Protein AF-A0ABD2UL07-F1 (afdb_monomer)

Mean predicted aligned error: 17.17 Å

InterPro domains:
  IPR011990 Tetratricopeptide-like helic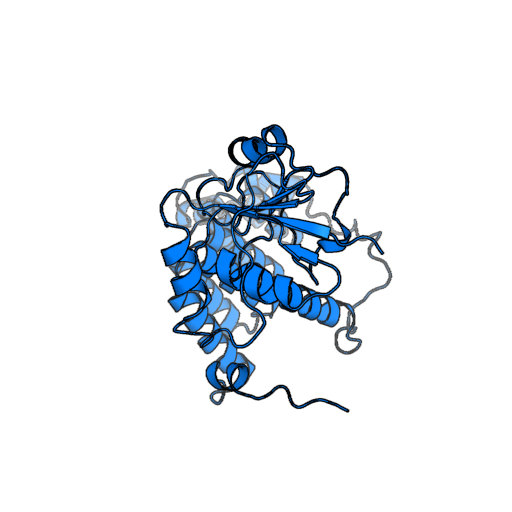al domain superfamily [G3DSA:1.25.40.10] (192-304)
  IPR020828 Glyceraldehyde 3-phosphate dehydrogenase, NAD(P) binding domain [PF00044] (4-59)
  IPR020828 Glyceraldehyde 3-phosphate dehydrogenase, NAD(P) binding domain [SM00846] (4-132)
  IPR020831 Glyceraldehyde/Erythrose phosphate dehydrogenase family [PR00078] (91-104)
  IPR020831 Glyceraldehyde/Erythrose phosphate dehydrogenase family [PR00078] (126-144)
  IPR020831 Glyceraldehyde/Erythrose phosphate dehydrogenase family [PTHR10836] (3-146)
  IPR036291 NAD(P)-binding domain superfamily [SSF51735] (3-144)

Sequence (324 aa):
MAKIKIRINGFGRIGRLVARVALQRDDVELVAVNDPFISTDYMTYMFKYDSVHGQWKHHELKKKIPWAVAGADFVVESTGVFTDKDKAAAHLKGGAKKVVISAPSKDAPMFVVGGNENEYNPELDIVSNASCTINCLAPLANVINDFCCESPQFDGDRIPGEQQKCANLGSDADVNIVLARITPGTSEDEVLQSLSDPACDSTRITDNLVDRVLYRFKNDWKSALGAFRWAQSRPNYKPSPELYDKLVDILGKMKKMERMRSLLDTMHADHLISLNTMTKVMRRFAGAREWKEAVRVFDELGKIWFGEEYRVNEFITRPFVQRK

Structure (mmCIF, N/CA/C/O backbone):
data_AF-A0ABD2UL07-F1
#
_entry.id   AF-A0ABD2UL07-F1
#
loop_
_atom_site.group_PDB
_atom_site.id
_atom_site.type_symbol
_atom_site.label_atom_id
_atom_site.label_alt_id
_atom_site.label_comp_id
_atom_site.label_asym_id
_atom_site.label_entity_id
_atom_site.label_seq_id
_atom_site.pdbx_PDB_ins_code
_atom_site.Cartn_x
_atom_site.Cartn_y
_atom_site.Cartn_z
_atom_site.occupancy
_atom_site.B_iso_or_equiv
_atom_site.auth_seq_id
_atom_site.auth_comp_id
_atom_site.auth_asym_id
_atom_site.auth_atom_id
_atom_site.pdbx_PDB_model_num
ATOM 1 N N . MET A 1 1 ? -12.623 -21.998 22.618 1.00 59.88 1 MET A N 1
ATOM 2 C CA . MET A 1 1 ? -11.387 -21.223 22.881 1.00 59.88 1 MET A CA 1
ATOM 3 C C . MET A 1 1 ? -11.750 -19.950 23.632 1.00 59.88 1 MET A C 1
ATOM 5 O O . MET A 1 1 ? -12.905 -19.544 23.563 1.00 59.88 1 MET A O 1
ATOM 9 N N . ALA A 1 2 ? -10.813 -19.347 24.368 1.00 81.94 2 ALA A N 1
ATOM 10 C CA . ALA A 1 2 ? -11.028 -18.017 24.942 1.00 81.94 2 ALA A CA 1
ATOM 11 C C . ALA A 1 2 ? -11.172 -16.981 23.813 1.00 81.94 2 ALA A C 1
ATOM 13 O O . ALA A 1 2 ? -10.465 -17.081 22.811 1.00 81.94 2 ALA A O 1
ATOM 14 N N . LYS A 1 3 ? -12.094 -16.022 23.958 1.00 88.56 3 LYS A N 1
ATOM 15 C CA . LYS A 1 3 ? -12.315 -14.975 22.952 1.00 88.56 3 LYS A CA 1
ATOM 16 C C . LYS A 1 3 ? -11.153 -13.988 22.930 1.00 88.56 3 LYS A C 1
ATOM 18 O O . LYS A 1 3 ? -10.623 -13.635 23.983 1.00 88.56 3 LYS A O 1
ATOM 23 N N . ILE A 1 4 ? -10.807 -13.504 21.741 1.00 91.75 4 ILE A N 1
ATOM 24 C CA . ILE A 1 4 ? -9.825 -12.436 21.563 1.00 91.75 4 ILE A CA 1
ATOM 25 C C . ILE A 1 4 ? -10.462 -11.119 21.997 1.00 91.75 4 ILE A C 1
ATOM 27 O O . ILE A 1 4 ? -11.411 -10.643 21.373 1.00 91.75 4 ILE A O 1
ATOM 31 N N . LYS A 1 5 ? -9.932 -10.509 23.057 1.00 91.69 5 LYS A N 1
ATOM 32 C CA . LYS A 1 5 ? -10.442 -9.238 23.576 1.00 91.69 5 LYS A CA 1
ATOM 33 C C . LYS A 1 5 ? -9.829 -8.070 22.824 1.00 91.69 5 LYS A C 1
ATOM 35 O O . LYS A 1 5 ? -8.622 -7.835 22.910 1.00 91.69 5 LYS A O 1
ATOM 40 N N . ILE A 1 6 ? -10.667 -7.313 22.124 1.00 93.25 6 ILE A N 1
ATOM 41 C CA . ILE A 1 6 ? -10.246 -6.149 21.347 1.00 93.25 6 ILE A CA 1
ATOM 42 C C . ILE A 1 6 ? -10.786 -4.852 21.946 1.00 93.25 6 ILE A C 1
ATOM 44 O O . ILE A 1 6 ? -11.911 -4.790 22.448 1.00 93.25 6 ILE A O 1
ATOM 48 N N . ARG A 1 7 ? -10.010 -3.778 21.818 1.00 91.94 7 ARG A N 1
ATOM 49 C CA . ARG A 1 7 ? -10.485 -2.402 21.991 1.00 91.94 7 ARG A CA 1
ATOM 50 C C . ARG A 1 7 ? -10.253 -1.587 20.727 1.00 91.94 7 ARG A C 1
ATOM 52 O O . ARG A 1 7 ? -9.322 -1.858 19.976 1.00 91.94 7 ARG A O 1
ATOM 59 N N . ILE A 1 8 ? -11.070 -0.564 20.516 1.00 94.06 8 ILE A N 1
ATOM 60 C CA . ILE A 1 8 ? -10.997 0.314 19.343 1.00 94.06 8 ILE A CA 1
ATOM 61 C C . ILE A 1 8 ? -10.615 1.721 19.795 1.00 94.06 8 ILE A C 1
ATOM 63 O O . ILE A 1 8 ? -11.282 2.289 20.658 1.00 94.06 8 ILE A O 1
ATOM 67 N N . ASN A 1 9 ? -9.564 2.289 19.203 1.00 94.06 9 ASN A N 1
ATOM 68 C CA . ASN A 1 9 ? -9.208 3.698 19.345 1.00 94.06 9 ASN A CA 1
ATOM 69 C C . ASN A 1 9 ? -9.599 4.462 18.071 1.00 94.06 9 ASN A C 1
ATOM 71 O O . ASN A 1 9 ? -9.143 4.127 16.976 1.00 94.06 9 ASN A O 1
ATOM 75 N N . GLY A 1 10 ? -10.451 5.477 18.219 1.00 94.12 10 GLY A N 1
ATOM 76 C CA . GLY A 1 10 ? -11.085 6.213 17.125 1.00 94.12 10 GLY A CA 1
ATOM 77 C C . GLY A 1 10 ? -12.374 5.537 16.656 1.00 94.12 10 GLY A C 1
ATOM 78 O O . GLY A 1 10 ? -12.338 4.509 15.986 1.00 94.12 10 GLY A O 1
ATOM 79 N N . PHE A 1 11 ? -13.533 6.131 16.947 1.00 94.12 11 PHE A N 1
ATOM 80 C CA . PHE A 1 11 ? -14.845 5.570 16.593 1.00 94.12 11 PHE A CA 1
ATOM 81 C C . PHE A 1 11 ? -15.446 6.212 15.332 1.00 94.12 11 PHE A C 1
ATOM 83 O O . PHE A 1 11 ? -16.649 6.464 15.198 1.00 94.12 11 PHE A O 1
ATOM 90 N N . GLY A 1 12 ? -14.564 6.455 14.361 1.00 94.44 12 GLY A N 1
ATOM 91 C CA . GLY A 1 12 ? -14.899 6.932 13.024 1.00 94.44 12 GLY A CA 1
ATOM 92 C C . GLY A 1 12 ? -15.454 5.829 12.116 1.00 94.44 12 GLY A C 1
ATOM 93 O O . GLY A 1 12 ? -16.001 4.827 12.570 1.00 94.44 12 GLY A O 1
ATOM 94 N N . ARG A 1 13 ? -15.308 6.005 10.796 1.00 96.44 13 ARG A N 1
ATOM 95 C CA . ARG A 1 13 ? -15.818 5.048 9.792 1.00 96.44 13 ARG A CA 1
ATOM 96 C C . ARG A 1 13 ? -15.287 3.628 10.017 1.00 96.44 13 ARG A C 1
ATOM 98 O O . ARG A 1 13 ? -16.075 2.698 10.124 1.00 96.44 13 ARG A O 1
ATOM 105 N N . ILE A 1 14 ? -13.966 3.477 10.130 1.00 97.38 14 ILE A N 1
ATOM 106 C CA . ILE A 1 14 ? -13.333 2.164 10.306 1.00 97.38 14 ILE A CA 1
ATOM 107 C C . ILE A 1 14 ? -13.685 1.571 11.671 1.00 97.38 14 ILE A C 1
ATOM 109 O O . ILE A 1 14 ? -14.204 0.461 11.719 1.00 97.38 14 ILE A O 1
ATOM 113 N N . GLY A 1 15 ? -13.502 2.322 12.762 1.00 95.75 15 GLY A N 1
ATOM 114 C CA . GLY A 1 15 ? -13.802 1.841 14.112 1.00 95.75 15 GLY A CA 1
ATOM 115 C C . GLY A 1 15 ? -15.239 1.331 14.281 1.00 95.75 15 GLY A C 1
ATOM 116 O O . GLY A 1 15 ? -15.448 0.258 14.844 1.00 95.75 15 GLY A O 1
ATOM 117 N N . ARG A 1 16 ? -16.246 2.026 13.729 1.00 94.62 16 ARG A N 1
ATOM 118 C CA . ARG A 1 16 ? -17.643 1.553 13.791 1.00 94.62 16 ARG A CA 1
ATOM 119 C C . ARG A 1 16 ? -17.873 0.272 12.997 1.00 94.62 16 ARG A C 1
ATOM 121 O O . ARG A 1 16 ? -18.580 -0.611 13.476 1.00 94.62 16 ARG A O 1
ATOM 128 N N . LEU A 1 17 ? -17.285 0.149 11.809 1.00 96.50 17 LEU A N 1
ATOM 129 C CA . LEU A 1 17 ? -17.426 -1.060 10.993 1.00 96.50 17 LEU A CA 1
ATOM 130 C C . LEU A 1 17 ? -16.700 -2.253 11.613 1.00 96.50 17 LEU A C 1
ATOM 132 O O . LEU A 1 17 ? -17.261 -3.345 11.650 1.00 96.50 17 LEU A O 1
ATOM 136 N N . VAL A 1 18 ? -15.519 -2.034 12.195 1.00 95.88 18 VAL A N 1
ATOM 137 C CA . VAL A 1 18 ? -14.817 -3.053 12.985 1.00 95.88 18 VAL A CA 1
ATOM 138 C C . VAL A 1 18 ? -15.683 -3.508 14.157 1.00 95.88 18 VAL A C 1
ATOM 140 O O . VAL A 1 18 ? -15.841 -4.708 14.354 1.00 95.88 18 VAL A O 1
ATOM 143 N N . ALA A 1 19 ? -16.320 -2.586 14.887 1.00 92.81 19 ALA A N 1
ATOM 144 C CA . ALA A 1 19 ? -17.245 -2.946 15.960 1.00 92.81 19 ALA A CA 1
ATOM 145 C C . ALA A 1 19 ? -18.449 -3.763 15.456 1.00 92.81 19 ALA A C 1
ATOM 147 O O . ALA A 1 19 ? -18.809 -4.761 16.076 1.00 92.81 19 ALA A O 1
ATOM 148 N N . ARG A 1 20 ? -19.048 -3.390 14.315 1.00 92.50 20 ARG A N 1
ATOM 149 C CA . ARG A 1 20 ? -20.157 -4.150 13.706 1.00 92.50 20 ARG A CA 1
ATOM 150 C C . ARG A 1 20 ? -19.748 -5.576 13.347 1.00 92.50 20 ARG A C 1
ATOM 152 O O . ARG A 1 20 ? -20.535 -6.491 13.572 1.00 92.50 20 ARG A O 1
ATOM 159 N N . VAL A 1 21 ? -18.550 -5.763 12.794 1.00 93.81 21 VAL A N 1
ATOM 160 C CA . VAL A 1 21 ? -18.018 -7.092 12.462 1.00 93.81 21 VAL A CA 1
ATOM 161 C C . VAL A 1 21 ? -17.708 -7.875 13.737 1.00 93.81 21 VAL A C 1
ATOM 163 O O . VAL A 1 21 ? -18.139 -9.015 13.864 1.00 93.81 21 VAL A O 1
ATOM 166 N N . ALA A 1 22 ? -17.033 -7.262 14.712 1.00 91.75 22 ALA A N 1
ATOM 167 C CA . ALA A 1 22 ? -16.663 -7.914 15.967 1.00 91.75 22 ALA A CA 1
ATOM 168 C C . ALA A 1 22 ? -17.881 -8.428 16.752 1.00 91.75 22 ALA A C 1
ATOM 170 O O . ALA A 1 22 ? -17.843 -9.534 17.273 1.00 91.75 22 ALA A O 1
ATOM 171 N N . LEU A 1 23 ? -18.987 -7.677 16.789 1.00 89.12 23 LEU A N 1
ATOM 172 C CA . LEU A 1 23 ? -20.220 -8.095 17.476 1.00 89.12 23 LEU A CA 1
ATOM 173 C C . LEU A 1 23 ? -20.969 -9.247 16.790 1.00 89.12 23 LEU A C 1
ATOM 175 O O . LEU A 1 23 ? -21.889 -9.805 17.383 1.00 89.12 23 LEU A O 1
ATOM 179 N N . GLN A 1 24 ? -20.612 -9.579 15.550 1.00 89.62 24 GLN A N 1
ATOM 180 C CA . GLN A 1 24 ? -21.167 -10.720 14.814 1.00 89.62 24 GLN A CA 1
ATOM 181 C C . GLN A 1 24 ? -20.264 -11.954 14.880 1.00 89.62 24 GLN A C 1
ATOM 183 O O . GLN A 1 24 ? -20.638 -13.010 14.376 1.00 89.62 24 GLN A O 1
ATOM 188 N N . ARG A 1 25 ? -19.083 -11.829 15.488 1.00 90.75 25 ARG A N 1
ATOM 189 C CA . ARG A 1 25 ? -18.109 -12.903 15.621 1.00 90.75 25 ARG A CA 1
ATOM 190 C C . ARG A 1 25 ? -18.170 -13.511 17.018 1.00 90.75 25 ARG A C 1
ATOM 192 O O . ARG A 1 25 ? -18.312 -12.810 18.016 1.00 90.75 25 ARG A O 1
ATOM 199 N N . ASP A 1 26 ? -18.067 -14.828 17.097 1.00 91.50 26 ASP A N 1
ATOM 200 C CA . ASP A 1 26 ? -18.060 -15.578 18.351 1.00 91.50 26 ASP A CA 1
ATOM 201 C C . ASP A 1 26 ? -16.658 -15.687 18.969 1.00 91.50 26 ASP A C 1
ATOM 203 O O . ASP A 1 26 ? -16.545 -15.831 20.1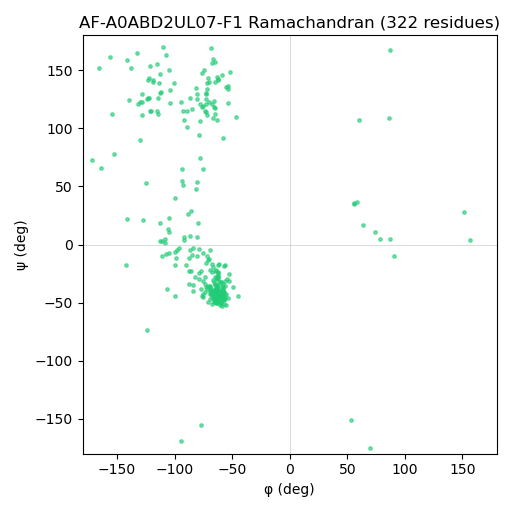89 1.00 91.50 26 ASP A O 1
ATOM 207 N N . ASP A 1 27 ? -15.614 -15.542 18.154 1.00 92.81 27 ASP A N 1
ATOM 208 C CA . ASP A 1 27 ? -14.200 -15.632 18.525 1.00 92.81 27 ASP A CA 1
ATOM 209 C C . ASP A 1 27 ? -13.575 -14.310 19.006 1.00 92.81 27 ASP A C 1
ATOM 211 O O . ASP A 1 27 ? -12.489 -14.318 19.588 1.00 92.81 27 ASP A O 1
ATOM 215 N N . VAL A 1 28 ? -14.266 -13.182 18.823 1.00 91.69 28 VAL A N 1
ATOM 216 C CA . VAL A 1 28 ? -13.815 -11.842 19.225 1.00 91.69 28 VAL A CA 1
ATOM 217 C C . VAL A 1 28 ? -14.774 -11.240 20.251 1.00 91.69 28 VAL A C 1
ATOM 219 O O . VAL A 1 28 ? -15.991 -11.386 20.171 1.00 91.69 28 VAL A O 1
ATOM 222 N N . GLU A 1 29 ? -14.224 -10.531 21.230 1.00 90.62 29 GLU A N 1
ATOM 223 C CA . GLU A 1 29 ? -14.975 -9.774 22.225 1.00 90.62 29 GLU A CA 1
ATOM 224 C C . GLU A 1 29 ? -14.563 -8.299 22.166 1.00 90.62 29 GLU A C 1
ATOM 226 O O . GLU A 1 29 ? -13.421 -7.945 22.465 1.00 90.62 29 GLU A O 1
ATOM 231 N N . LEU A 1 30 ? -15.491 -7.419 21.779 1.00 89.38 30 LEU A N 1
ATOM 232 C CA . LEU A 1 30 ? -15.273 -5.975 21.842 1.00 89.38 30 LEU A CA 1
ATOM 233 C C . LEU A 1 30 ? -15.445 -5.493 23.285 1.00 89.38 30 LEU A C 1
ATOM 235 O O . LEU A 1 30 ? -16.567 -5.380 23.776 1.00 89.38 30 LEU A O 1
ATOM 239 N N . VAL A 1 31 ? -14.330 -5.171 23.937 1.00 89.00 31 VAL A N 1
ATOM 240 C CA . VAL A 1 31 ? -14.299 -4.782 25.353 1.00 89.00 31 VAL A CA 1
ATOM 241 C C . VAL A 1 31 ? -14.088 -3.288 25.577 1.00 89.00 31 VAL A C 1
ATOM 243 O O . VAL A 1 31 ? -14.141 -2.853 26.712 1.00 89.00 31 VAL A O 1
ATOM 246 N N . ALA A 1 32 ? -13.800 -2.461 24.571 1.00 87.25 32 ALA A N 1
ATOM 247 C CA . ALA A 1 32 ? -13.706 -1.008 24.777 1.00 87.25 32 ALA A CA 1
ATOM 248 C C . ALA A 1 32 ? -13.711 -0.218 23.462 1.00 87.25 32 ALA A C 1
ATOM 250 O O . ALA A 1 32 ? -13.235 -0.702 22.435 1.00 87.25 32 ALA A O 1
ATOM 251 N N . VAL A 1 33 ? -14.198 1.027 23.511 1.00 87.94 33 VAL A N 1
ATOM 252 C CA . VAL A 1 33 ? -14.217 1.979 22.381 1.00 87.94 33 VAL A CA 1
ATOM 253 C C . VAL A 1 33 ? -13.869 3.389 22.863 1.00 87.94 33 VAL A C 1
ATOM 255 O O . VAL A 1 33 ? -14.496 3.871 23.806 1.00 87.94 33 VAL A O 1
ATOM 258 N N . ASN A 1 34 ? -12.844 4.009 22.258 1.00 87.44 34 ASN A N 1
ATOM 259 C CA . ASN A 1 34 ? -12.327 5.336 22.613 1.00 87.44 34 ASN A CA 1
ATOM 260 C C . ASN A 1 34 ? -12.621 6.314 21.501 1.00 87.44 34 ASN A C 1
ATOM 262 O O . ASN A 1 34 ? -12.228 6.075 20.358 1.00 87.44 34 ASN A O 1
ATOM 266 N N . ASP A 1 35 ? -13.174 7.460 21.863 1.00 88.88 35 ASP A N 1
ATOM 267 C CA . ASP A 1 35 ? -13.101 8.641 21.023 1.00 88.88 35 ASP A CA 1
ATOM 268 C C . ASP A 1 35 ? -13.223 9.894 21.904 1.00 88.88 35 ASP A C 1
ATOM 270 O O . ASP A 1 35 ? -14.276 10.104 22.508 1.00 88.88 35 ASP A O 1
ATOM 274 N N . PRO A 1 36 ? -12.166 10.718 22.041 1.00 85.69 36 PRO A N 1
ATOM 275 C CA . PRO A 1 36 ? -12.217 11.894 22.907 1.00 85.69 36 PRO A CA 1
ATOM 276 C C . PRO A 1 36 ? -13.118 13.006 22.350 1.00 85.69 36 PRO A C 1
ATOM 278 O O . PRO A 1 36 ? -13.450 13.934 23.083 1.00 85.69 36 PRO A O 1
ATOM 281 N N . PHE A 1 37 ? -13.522 12.928 21.078 1.00 88.69 37 PHE A N 1
ATOM 282 C CA . PHE A 1 37 ? -14.311 13.966 20.412 1.00 88.69 37 PHE A CA 1
ATOM 283 C C . PHE A 1 37 ? -15.807 13.639 20.341 1.00 88.69 37 PHE A C 1
ATOM 285 O O . PHE A 1 37 ? -16.596 14.476 19.904 1.00 88.69 37 PHE A O 1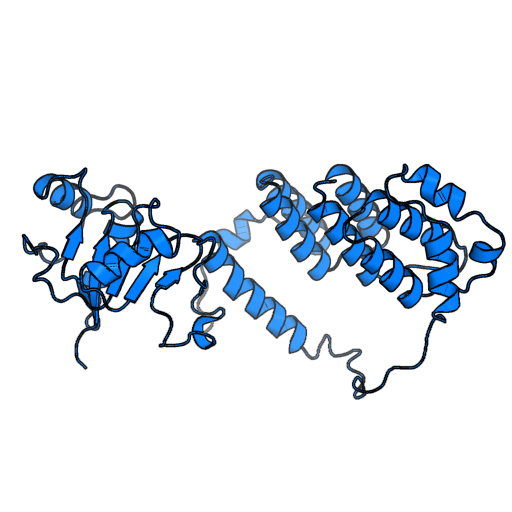
ATOM 292 N N . ILE A 1 38 ? -16.216 12.433 20.750 1.00 84.06 38 ILE A N 1
ATOM 293 C CA . ILE A 1 38 ? -17.586 11.939 20.583 1.00 84.06 38 ILE A CA 1
ATOM 294 C C . ILE A 1 38 ? -18.110 11.442 21.933 1.00 84.06 38 ILE A C 1
ATOM 296 O O . ILE A 1 38 ? -17.546 10.542 22.550 1.00 84.06 38 ILE A O 1
ATOM 300 N N . SER A 1 39 ? -19.228 12.005 22.399 1.00 86.75 39 SER A N 1
ATOM 301 C CA . SER A 1 39 ? -19.876 11.538 23.630 1.00 86.75 39 SER A CA 1
ATOM 302 C C . SER A 1 39 ? -20.409 10.109 23.471 1.00 86.75 39 SER A C 1
ATOM 304 O O . SER A 1 39 ? -20.706 9.657 22.366 1.00 86.75 39 SER A O 1
ATOM 306 N N . THR A 1 40 ? -20.590 9.377 24.574 1.00 84.44 40 THR A N 1
ATOM 307 C CA . THR A 1 40 ? -21.098 7.992 24.522 1.00 84.44 40 THR A CA 1
ATOM 308 C C . THR A 1 40 ? -22.471 7.883 23.855 1.00 84.44 40 THR A C 1
ATOM 310 O O . THR A 1 40 ? -22.717 6.942 23.098 1.00 84.44 40 THR A O 1
ATOM 313 N N . ASP A 1 41 ? -23.359 8.847 24.100 1.00 84.81 41 ASP A N 1
ATOM 314 C CA . ASP A 1 41 ? -24.686 8.861 23.480 1.00 84.81 41 ASP A CA 1
ATOM 315 C C . ASP A 1 41 ? -24.582 9.118 21.974 1.00 84.81 41 ASP A C 1
ATOM 317 O O . ASP A 1 41 ? -25.253 8.451 21.184 1.00 84.81 41 ASP A O 1
ATOM 321 N N . TYR A 1 42 ? -23.663 9.996 21.557 1.00 87.94 42 TYR A N 1
ATOM 322 C CA . TYR A 1 42 ? -23.455 10.266 20.140 1.00 87.94 42 TYR A CA 1
ATOM 323 C C . TYR A 1 42 ? -22.746 9.112 19.418 1.00 87.94 42 TYR A C 1
ATOM 325 O O . TYR A 1 42 ? -23.151 8.745 18.317 1.00 87.94 42 TYR A O 1
ATOM 333 N N . MET A 1 43 ? -21.788 8.436 20.063 1.00 88.50 43 MET A N 1
ATOM 334 C CA . MET A 1 43 ? -21.206 7.186 19.557 1.00 88.50 43 MET A CA 1
ATOM 335 C C . MET A 1 43 ? -22.285 6.116 19.349 1.00 88.50 43 MET A C 1
ATOM 337 O O . MET A 1 43 ? -22.316 5.462 18.308 1.00 88.50 43 MET A O 1
ATOM 341 N N . THR A 1 44 ? -23.205 5.968 20.307 1.00 87.19 44 THR A N 1
ATOM 342 C CA . THR A 1 44 ? -24.323 5.015 20.208 1.00 87.19 44 THR A CA 1
ATOM 343 C C . THR A 1 44 ? -25.231 5.355 19.025 1.00 87.19 44 THR A C 1
ATOM 345 O O . THR A 1 44 ? -25.591 4.468 18.250 1.00 87.19 44 THR A O 1
ATOM 348 N N . TYR A 1 45 ? -25.551 6.639 18.837 1.00 89.88 45 TYR A N 1
ATOM 349 C CA . TYR A 1 45 ? -26.316 7.120 17.687 1.00 89.88 45 TYR A CA 1
ATOM 350 C C . TYR A 1 45 ? -25.611 6.821 16.353 1.00 89.88 45 TYR A C 1
ATOM 352 O O . TYR A 1 45 ? -26.202 6.181 15.483 1.00 89.88 45 TYR A O 1
ATOM 360 N N . MET A 1 46 ? -24.338 7.209 16.216 1.00 91.19 46 MET A N 1
ATOM 361 C CA . MET A 1 46 ? -23.532 6.997 15.004 1.00 91.19 46 MET A CA 1
ATOM 362 C C . MET A 1 46 ? -23.304 5.515 14.688 1.00 91.19 46 MET A C 1
ATOM 364 O O . MET A 1 46 ? -23.082 5.146 13.537 1.00 91.19 46 MET A O 1
ATOM 368 N N . PHE A 1 47 ? -23.309 4.653 15.704 1.00 90.81 47 PHE A N 1
ATOM 369 C CA . PHE A 1 47 ? -23.238 3.210 15.512 1.00 90.81 47 PHE A CA 1
ATOM 370 C C . PHE A 1 47 ? -24.577 2.629 15.053 1.00 90.81 47 PHE A C 1
ATOM 372 O O . PHE A 1 47 ? -24.615 1.810 14.126 1.00 90.81 47 PHE A O 1
ATOM 379 N N . LYS A 1 48 ? -25.677 3.062 15.684 1.00 89.75 48 LYS A N 1
ATOM 380 C CA . LYS A 1 48 ? -27.032 2.597 15.377 1.00 89.75 48 LYS A CA 1
ATOM 381 C C . LYS A 1 48 ? -27.444 2.975 13.961 1.00 89.75 48 LYS A C 1
ATOM 383 O O . LYS A 1 48 ? -28.001 2.129 13.269 1.00 89.75 48 LYS A O 1
ATOM 388 N N . TYR A 1 49 ? -27.137 4.189 13.516 1.00 92.81 49 TYR A N 1
ATOM 389 C CA . TYR A 1 49 ? -27.507 4.690 12.195 1.00 92.81 49 TYR A CA 1
ATOM 390 C C . TYR A 1 49 ? -26.263 4.948 11.346 1.00 92.81 49 TYR A C 1
ATOM 392 O O . TYR A 1 49 ? -25.469 5.832 11.654 1.00 92.81 49 TYR A O 1
ATOM 400 N N . ASP A 1 50 ? -26.112 4.188 10.261 1.00 95.31 50 ASP A N 1
ATOM 401 C CA . ASP A 1 50 ? -25.047 4.384 9.279 1.00 95.31 50 ASP A CA 1
ATOM 402 C C . ASP A 1 50 ? -25.660 4.591 7.890 1.00 95.31 50 ASP A C 1
ATOM 404 O O . ASP A 1 50 ? -26.473 3.784 7.439 1.00 95.31 50 ASP A O 1
ATOM 408 N N . SER A 1 51 ? -25.295 5.684 7.220 1.00 96.56 51 SER A N 1
ATOM 409 C CA . SER A 1 51 ? -25.889 6.061 5.932 1.00 96.56 51 SER A CA 1
ATOM 410 C C . SER A 1 51 ? -25.511 5.126 4.782 1.00 96.56 51 SER A C 1
ATOM 412 O O . SER A 1 51 ? -26.213 5.102 3.777 1.00 96.56 51 SER A O 1
ATOM 414 N N . VAL A 1 52 ? -24.408 4.381 4.903 1.00 97.12 52 VAL A N 1
ATOM 415 C CA . VAL A 1 52 ? -23.904 3.489 3.847 1.00 97.12 52 VAL A CA 1
ATOM 416 C C . VAL A 1 52 ? -24.317 2.048 4.126 1.00 97.12 52 VAL A C 1
ATOM 418 O O . VAL A 1 52 ? -24.782 1.348 3.233 1.00 97.12 52 VAL A O 1
ATOM 421 N N . HIS A 1 53 ? -24.182 1.608 5.377 1.00 93.69 53 HIS A N 1
ATOM 422 C CA . HIS A 1 53 ? -24.404 0.215 5.778 1.00 93.69 53 HIS A CA 1
ATOM 423 C C . HIS A 1 53 ? -25.730 -0.004 6.518 1.00 93.69 53 HIS A C 1
ATOM 425 O O . HIS A 1 53 ? -25.949 -1.061 7.112 1.00 93.69 53 HIS A O 1
ATOM 431 N N . GLY A 1 54 ? -26.603 1.003 6.525 1.00 93.12 54 GLY A N 1
ATOM 432 C CA . GLY A 1 54 ? -27.921 0.950 7.138 1.00 93.12 54 GLY A CA 1
ATOM 433 C C . GLY A 1 54 ? -27.905 0.898 8.667 1.00 93.12 54 GLY A C 1
ATOM 434 O O . GLY A 1 54 ? -26.870 0.996 9.342 1.00 93.12 54 GLY A O 1
ATOM 435 N N . GLN A 1 55 ? -29.103 0.746 9.228 1.00 92.56 55 GLN A N 1
ATOM 436 C CA . GLN A 1 55 ? -29.305 0.684 10.670 1.00 92.56 55 GLN A CA 1
ATOM 437 C C . GLN A 1 55 ? -28.787 -0.638 11.256 1.00 92.56 55 GLN A C 1
ATOM 439 O O . GLN A 1 55 ? -29.016 -1.709 10.695 1.00 92.56 55 GLN A O 1
ATOM 444 N N . TRP A 1 56 ? -28.141 -0.573 12.420 1.00 89.44 56 TRP A N 1
ATOM 445 C CA . TRP A 1 56 ? -27.797 -1.752 13.212 1.00 89.44 56 TRP A CA 1
ATOM 446 C C . TRP A 1 56 ? -29.067 -2.409 13.771 1.00 89.44 56 TRP A C 1
ATOM 448 O O . TRP A 1 56 ? -29.826 -1.767 14.501 1.00 89.44 56 TRP A O 1
ATOM 458 N N . LYS A 1 57 ? -29.297 -3.680 13.419 1.00 83.75 57 LYS A N 1
ATOM 459 C CA . LYS A 1 57 ? -30.513 -4.444 13.769 1.00 83.75 57 LYS A CA 1
ATOM 460 C C . LYS A 1 57 ? -30.294 -5.535 14.823 1.00 83.75 57 LYS A C 1
ATOM 462 O O . LYS A 1 57 ? -31.231 -6.261 15.136 1.00 83.75 57 LYS A O 1
ATOM 467 N N . HIS A 1 58 ? -29.076 -5.687 15.337 1.00 78.12 58 HIS A N 1
ATOM 468 C CA . HIS A 1 58 ? -28.763 -6.718 16.329 1.00 78.12 58 HIS A CA 1
ATOM 469 C C . HIS A 1 58 ? -28.876 -6.169 17.759 1.00 78.12 58 HIS A C 1
ATOM 471 O O . HIS A 1 58 ? -29.384 -5.070 17.980 1.00 78.12 58 HIS A O 1
ATOM 477 N N . HIS A 1 59 ? -28.390 -6.949 18.728 1.00 65.62 59 HIS A N 1
ATOM 478 C CA . HIS A 1 59 ? -28.394 -6.610 20.148 1.00 65.62 59 HIS A CA 1
ATOM 479 C C . HIS A 1 59 ? -27.786 -5.229 20.440 1.00 65.62 59 HIS A C 1
ATOM 481 O O . HIS A 1 59 ? -26.872 -4.764 19.748 1.00 65.62 59 HIS A O 1
ATOM 487 N N . GLU A 1 60 ? -28.313 -4.587 21.487 1.00 61.00 60 GLU A N 1
ATOM 488 C CA . GLU A 1 60 ? -27.859 -3.279 21.951 1.00 61.00 60 GLU A CA 1
ATOM 489 C C . GLU A 1 60 ? -26.402 -3.309 22.432 1.00 61.00 60 GLU A C 1
ATOM 491 O O . GLU A 1 60 ? -25.942 -4.266 23.062 1.00 61.00 60 GLU A O 1
ATOM 496 N N . LEU A 1 61 ? -25.680 -2.217 22.167 1.00 59.53 61 LEU A N 1
ATOM 497 C CA . LEU A 1 61 ? -24.358 -1.972 22.734 1.00 59.53 61 LEU A CA 1
ATOM 498 C C . LEU A 1 61 ? -24.479 -1.778 24.252 1.00 59.53 61 LEU A C 1
ATOM 500 O O . LEU A 1 61 ? -25.099 -0.818 24.712 1.00 59.53 61 LEU A O 1
ATOM 504 N N . LYS A 1 62 ? -23.850 -2.649 25.047 1.00 54.12 62 LYS A N 1
ATOM 505 C CA . LYS A 1 62 ? -23.770 -2.463 26.504 1.00 54.12 62 LYS A CA 1
ATOM 506 C C . LYS A 1 62 ? -22.789 -1.323 26.836 1.00 54.12 62 LYS A C 1
ATOM 508 O O . LYS A 1 62 ? -21.676 -1.281 26.317 1.00 54.12 62 LYS A O 1
ATOM 513 N N . LYS A 1 63 ? -23.226 -0.367 27.669 1.00 46.75 63 LYS A N 1
ATOM 514 C CA . LYS A 1 63 ? -22.510 0.885 28.003 1.00 46.75 63 LYS A CA 1
ATOM 515 C C . LYS A 1 63 ? -21.313 0.689 28.955 1.00 46.75 63 LYS A C 1
ATOM 517 O O . LYS A 1 63 ? -21.378 -0.111 29.878 1.00 46.75 63 LYS A O 1
ATOM 522 N N . LYS A 1 64 ? -20.327 1.588 28.770 1.00 42.97 64 LYS A N 1
ATOM 523 C CA . LYS A 1 64 ? -19.142 1.944 29.590 1.00 42.97 64 LYS A CA 1
ATOM 524 C C . LYS A 1 64 ? -18.143 0.822 29.869 1.00 42.97 64 LYS A C 1
ATOM 526 O O . LYS A 1 64 ? -18.346 0.018 30.768 1.00 42.97 64 LYS A O 1
ATOM 531 N N . ILE A 1 65 ? -16.981 0.894 29.213 1.00 43.50 65 ILE A N 1
ATOM 532 C CA . ILE A 1 65 ? -15.809 0.128 29.640 1.00 43.50 65 ILE A CA 1
ATOM 533 C C . ILE A 1 65 ? -14.609 1.080 29.782 1.00 43.50 65 ILE A C 1
ATOM 535 O O . ILE A 1 65 ? -14.166 1.656 28.787 1.00 43.50 65 ILE A O 1
ATOM 539 N N . PRO A 1 66 ? -14.126 1.330 31.014 1.00 48.59 66 PRO A N 1
ATOM 540 C CA . PRO A 1 66 ? -12.968 2.183 31.248 1.00 48.59 66 PRO A CA 1
ATOM 541 C C . PRO A 1 66 ? -11.658 1.540 30.762 1.00 48.59 66 PRO A C 1
ATOM 543 O O . PRO A 1 66 ? -11.406 0.352 30.970 1.00 48.59 66 PRO A O 1
ATOM 546 N N . TRP A 1 67 ? -10.805 2.378 30.165 1.00 47.25 67 TRP A N 1
ATOM 547 C CA . TRP A 1 67 ? -9.573 2.056 29.427 1.00 47.25 67 TRP A CA 1
ATOM 548 C C . TRP A 1 67 ? -8.634 1.034 30.071 1.00 47.25 67 TRP A C 1
ATOM 550 O O . TRP A 1 67 ? -8.135 0.149 29.380 1.00 47.25 67 TRP A O 1
ATOM 560 N N . ALA A 1 68 ? -8.397 1.159 31.377 1.00 44.94 68 ALA A N 1
ATOM 561 C CA . ALA A 1 68 ? -7.434 0.340 32.115 1.00 44.94 68 ALA A CA 1
ATOM 562 C C . ALA A 1 68 ? -8.040 -0.949 32.701 1.00 44.94 68 ALA A C 1
ATOM 564 O O . ALA A 1 68 ? -7.310 -1.871 33.042 1.00 44.94 68 ALA A O 1
ATOM 565 N N . VAL A 1 69 ? -9.369 -1.026 32.814 1.00 51.12 69 VAL A N 1
ATOM 566 C CA . VAL A 1 69 ? -10.071 -2.132 33.496 1.00 51.12 69 VAL A CA 1
ATOM 567 C C . VAL A 1 69 ? -10.603 -3.164 32.494 1.00 51.12 69 VAL A C 1
ATOM 569 O O . VAL A 1 69 ? -10.879 -4.300 32.862 1.00 51.12 69 VAL A O 1
ATOM 572 N N . ALA A 1 70 ? -10.702 -2.798 31.210 1.00 61.84 70 ALA A N 1
ATOM 573 C CA . ALA A 1 70 ? -11.281 -3.640 30.161 1.00 61.84 70 ALA A CA 1
ATOM 574 C C . ALA A 1 70 ? -10.509 -4.945 29.880 1.00 61.84 70 ALA A C 1
ATOM 576 O O . ALA A 1 70 ? -11.076 -5.872 29.305 1.00 61.84 70 ALA A O 1
ATOM 577 N N . GLY A 1 71 ? -9.216 -5.010 30.230 1.00 68.88 71 GLY A N 1
ATOM 578 C CA . GLY A 1 71 ? -8.371 -6.181 29.968 1.00 68.88 71 GLY A CA 1
ATOM 579 C C . GLY A 1 71 ? -8.275 -6.549 28.481 1.00 68.88 71 GLY A C 1
ATOM 580 O O . GLY A 1 71 ? -8.304 -7.730 28.146 1.00 68.88 71 GLY A O 1
ATOM 581 N N . ALA A 1 72 ? -8.237 -5.549 27.590 1.00 78.38 72 ALA A N 1
ATOM 582 C CA . ALA A 1 72 ? -8.132 -5.766 26.149 1.00 78.38 72 ALA A CA 1
ATOM 583 C C . ALA A 1 72 ? -6.722 -6.226 25.767 1.00 78.38 72 ALA A C 1
ATOM 585 O O . ALA A 1 72 ? -5.746 -5.524 26.036 1.00 78.38 72 ALA A O 1
ATOM 586 N N . ASP A 1 73 ? -6.624 -7.362 25.085 1.00 86.19 73 ASP A N 1
ATOM 587 C CA . ASP A 1 73 ? -5.349 -7.890 24.611 1.00 86.19 73 ASP A CA 1
ATOM 588 C C . ASP A 1 73 ? -4.862 -7.126 23.367 1.00 86.19 73 ASP A C 1
ATOM 590 O O . ASP A 1 73 ? -3.676 -6.815 23.249 1.00 86.19 73 ASP A O 1
ATOM 594 N N . PHE A 1 74 ? -5.781 -6.758 22.467 1.00 93.69 74 PHE A N 1
ATOM 595 C CA . PHE A 1 74 ? -5.465 -6.136 21.178 1.00 93.69 74 PHE A CA 1
ATOM 596 C C . PHE A 1 74 ? -6.140 -4.771 21.014 1.00 93.69 74 PHE A C 1
ATOM 598 O O . PHE A 1 74 ? -7.295 -4.573 21.401 1.00 93.69 74 PHE A O 1
ATOM 605 N N . VAL A 1 75 ? -5.440 -3.829 20.382 1.00 95.12 75 VAL A N 1
ATOM 606 C CA . VAL A 1 75 ? -5.972 -2.505 20.023 1.00 95.12 75 VAL A CA 1
ATOM 607 C C . VAL A 1 75 ? -6.085 -2.365 18.522 1.00 95.12 75 VAL A C 1
ATOM 609 O O . VAL A 1 75 ? -5.107 -2.558 17.810 1.00 95.12 75 VAL A O 1
ATOM 612 N N . VAL A 1 76 ? -7.249 -1.931 18.060 1.00 97.12 76 VAL A N 1
ATOM 613 C CA . VAL A 1 76 ? -7.439 -1.414 16.708 1.00 97.12 76 VAL A CA 1
ATOM 614 C C . VAL A 1 76 ? -7.231 0.094 16.747 1.00 97.12 76 VAL A C 1
ATOM 616 O O . VAL A 1 76 ? -8.056 0.831 17.287 1.00 97.12 76 VAL A O 1
ATOM 619 N N . GLU A 1 77 ? -6.107 0.554 16.207 1.00 97.31 77 GLU A N 1
ATOM 620 C CA . GLU A 1 77 ? -5.772 1.970 16.099 1.00 97.31 77 GLU A CA 1
ATOM 621 C C . GLU A 1 77 ? -6.320 2.529 14.783 1.00 97.31 77 GLU A C 1
ATOM 623 O O . GLU A 1 77 ? -5.753 2.315 13.711 1.00 97.31 77 GLU A O 1
ATOM 628 N N . SER A 1 78 ? -7.450 3.229 14.878 1.00 97.25 78 SER A N 1
ATOM 629 C CA . SER A 1 78 ? -8.224 3.721 13.735 1.00 97.25 78 SER A CA 1
ATOM 630 C C . SER A 1 78 ? -8.540 5.217 13.789 1.00 97.25 78 SER A C 1
ATOM 632 O O . SER A 1 78 ? -9.448 5.695 13.107 1.00 97.25 78 SER A O 1
ATOM 634 N N . THR A 1 79 ? -7.765 5.983 14.562 1.00 95.62 79 THR A N 1
ATOM 635 C CA . THR A 1 79 ? -7.855 7.454 14.587 1.00 95.62 79 THR A CA 1
ATOM 636 C C . THR A 1 79 ? -7.264 8.098 13.333 1.00 95.62 79 THR A C 1
ATOM 638 O O . THR A 1 79 ? -7.660 9.198 12.959 1.00 95.62 79 THR A O 1
ATOM 641 N N . GLY A 1 80 ? -6.288 7.434 12.700 1.00 93.69 80 GLY A N 1
ATOM 642 C CA . GLY A 1 80 ? -5.472 8.002 11.623 1.00 93.69 80 GLY A CA 1
ATOM 643 C C . GLY A 1 80 ? -4.355 8.945 12.095 1.00 93.69 80 GLY A C 1
ATOM 644 O O . GLY A 1 80 ? -3.668 9.518 11.256 1.00 93.69 80 GLY A O 1
ATOM 645 N N . VAL A 1 81 ? -4.151 9.100 13.410 1.00 92.75 81 VAL A N 1
ATOM 646 C CA . VAL A 1 81 ? -3.134 10.001 13.993 1.00 92.75 81 VAL A CA 1
ATOM 647 C C . VAL A 1 81 ? -1.943 9.231 14.576 1.00 92.75 81 VAL A C 1
ATOM 649 O O . VAL A 1 81 ? -0.793 9.655 14.425 1.00 92.75 81 VAL A O 1
ATOM 652 N N . PHE A 1 82 ? -2.193 8.080 15.208 1.00 92.94 82 PHE A N 1
ATOM 653 C CA . PHE A 1 82 ? -1.164 7.220 15.811 1.00 92.94 82 PHE A CA 1
ATOM 654 C C . PHE A 1 82 ? -0.709 6.124 14.828 1.00 92.94 82 PHE A C 1
ATOM 656 O O . PHE A 1 82 ? -0.787 4.937 15.120 1.00 92.94 82 PHE A O 1
ATOM 663 N N . THR A 1 83 ? -0.272 6.517 13.626 1.00 95.25 83 THR A N 1
ATOM 664 C CA . THR A 1 83 ? 0.089 5.578 12.540 1.00 95.25 83 THR A CA 1
ATOM 665 C C . THR A 1 83 ? 1.568 5.185 12.510 1.00 95.25 83 THR A C 1
ATOM 667 O O . THR A 1 83 ? 2.001 4.487 11.596 1.00 95.25 83 THR A O 1
ATOM 670 N N . ASP A 1 84 ? 2.357 5.636 13.481 1.00 94.38 84 ASP A N 1
ATOM 671 C CA . ASP A 1 84 ? 3.758 5.256 13.655 1.00 94.38 84 ASP A CA 1
ATOM 672 C C . ASP A 1 84 ? 3.964 4.488 14.965 1.00 94.38 84 ASP A C 1
ATOM 674 O O . ASP A 1 84 ? 3.156 4.612 15.892 1.00 94.38 84 ASP A O 1
ATOM 678 N N . LYS A 1 85 ? 5.019 3.664 15.026 1.00 94.69 85 LYS A N 1
ATOM 679 C CA . LYS A 1 85 ? 5.282 2.765 16.162 1.00 94.69 85 LYS A CA 1
ATOM 680 C C . LYS A 1 85 ? 5.367 3.517 17.485 1.00 94.69 85 LYS A C 1
ATOM 682 O O . LYS A 1 85 ? 4.767 3.073 18.460 1.00 94.69 85 LYS A O 1
ATOM 687 N N . ASP A 1 86 ? 6.050 4.657 17.516 1.00 94.38 86 ASP A N 1
ATOM 688 C CA . ASP A 1 86 ? 6.261 5.429 18.746 1.00 94.38 86 ASP A CA 1
ATOM 689 C C . ASP A 1 86 ? 4.946 5.954 19.325 1.00 94.38 86 ASP A C 1
ATOM 691 O O . ASP A 1 86 ? 4.678 5.820 20.522 1.00 94.38 86 ASP A O 1
ATOM 695 N N . LYS A 1 87 ? 4.082 6.510 18.471 1.00 93.75 87 LYS A N 1
ATOM 696 C CA . LYS A 1 87 ? 2.750 6.965 18.875 1.00 93.75 87 LYS A CA 1
ATOM 697 C C . LYS A 1 87 ? 1.855 5.799 19.276 1.00 93.75 87 LYS A C 1
ATOM 699 O O . LYS A 1 87 ? 1.199 5.862 20.315 1.00 93.75 87 LYS A O 1
ATOM 704 N N . ALA A 1 88 ? 1.837 4.730 18.482 1.00 95.06 88 ALA A N 1
ATOM 705 C CA . ALA A 1 88 ? 1.032 3.544 18.757 1.00 95.06 88 ALA A CA 1
ATOM 706 C C . ALA A 1 88 ? 1.460 2.834 20.056 1.00 95.06 88 ALA A C 1
ATOM 708 O O . ALA A 1 88 ? 0.615 2.269 20.751 1.00 95.06 88 ALA A O 1
ATOM 709 N N . ALA A 1 89 ? 2.735 2.927 20.453 1.00 94.88 89 ALA A N 1
ATOM 710 C CA . ALA A 1 89 ? 3.255 2.350 21.694 1.00 94.88 89 ALA A CA 1
ATOM 711 C C . ALA A 1 89 ? 2.617 2.936 22.967 1.00 94.88 89 ALA A C 1
ATOM 713 O O . ALA A 1 89 ? 2.663 2.302 24.025 1.00 94.88 89 ALA A O 1
ATOM 714 N N . ALA A 1 90 ? 1.957 4.100 22.891 1.00 92.38 90 ALA A N 1
ATOM 715 C CA . ALA A 1 90 ? 1.146 4.619 23.994 1.00 92.38 90 ALA A CA 1
ATOM 716 C C . ALA A 1 90 ? 0.060 3.619 24.437 1.00 92.38 90 ALA A C 1
ATOM 718 O O . ALA A 1 90 ? -0.262 3.529 25.622 1.00 92.38 90 ALA A O 1
ATOM 719 N N . HIS A 1 91 ? -0.455 2.806 23.510 1.00 92.12 91 HIS A N 1
ATOM 720 C CA . HIS A 1 91 ? -1.438 1.769 23.816 1.00 92.12 91 HIS A CA 1
ATOM 721 C C . HIS A 1 91 ? -0.874 0.615 24.635 1.00 92.12 91 HIS A C 1
ATOM 723 O O . HIS A 1 91 ? -1.589 0.105 25.501 1.00 92.12 91 HIS A O 1
ATOM 729 N N . LEU A 1 92 ? 0.387 0.247 24.389 1.00 92.31 92 LEU A N 1
ATOM 730 C CA . LEU A 1 92 ? 1.100 -0.791 25.138 1.00 92.31 92 LEU A CA 1
ATOM 731 C C . LEU A 1 92 ? 1.328 -0.343 26.585 1.00 92.31 92 LEU A C 1
ATOM 733 O O . LEU A 1 92 ? 1.047 -1.083 27.523 1.00 92.31 92 LEU A O 1
ATOM 737 N N . LYS A 1 93 ? 1.714 0.928 26.781 1.00 88.06 93 LYS A N 1
ATOM 738 C CA . LYS A 1 93 ? 1.790 1.547 28.119 1.00 88.06 93 LYS A CA 1
ATOM 739 C C . LYS A 1 93 ? 0.434 1.542 28.832 1.00 88.06 93 LYS A C 1
ATOM 741 O O . LYS A 1 93 ? 0.376 1.407 30.048 1.00 88.06 93 LYS A O 1
ATOM 746 N N . GLY A 1 94 ? -0.654 1.655 28.070 1.00 84.19 94 GLY A N 1
ATOM 747 C CA . GLY A 1 94 ? -2.032 1.530 28.546 1.00 84.19 94 GLY A CA 1
ATOM 748 C C . GLY A 1 94 ? -2.528 0.089 28.728 1.00 84.19 94 GLY A C 1
ATOM 749 O O . GLY A 1 94 ? -3.744 -0.113 28.726 1.00 84.19 94 GLY A O 1
ATOM 750 N N . GLY A 1 95 ? -1.631 -0.900 28.813 1.00 86.25 95 GLY A N 1
ATOM 751 C CA . GLY A 1 95 ? -1.942 -2.289 29.167 1.00 86.25 95 GLY A CA 1
ATOM 752 C C . GLY A 1 95 ? -2.352 -3.206 28.012 1.00 86.25 95 GLY A C 1
ATOM 753 O O . GLY A 1 95 ? -2.716 -4.351 28.266 1.00 86.25 95 GLY A O 1
ATOM 754 N N . ALA A 1 96 ? -2.310 -2.740 26.761 1.00 90.19 96 ALA A N 1
ATOM 755 C CA . ALA A 1 96 ? -2.538 -3.623 25.619 1.00 90.19 96 ALA A CA 1
ATOM 756 C C . ALA A 1 96 ? -1.316 -4.504 25.340 1.00 90.19 96 ALA A C 1
ATOM 758 O O . ALA A 1 96 ? -0.182 -4.056 25.499 1.00 90.19 96 ALA A O 1
ATOM 759 N N . LYS A 1 97 ? -1.543 -5.726 24.849 1.00 92.38 97 LYS A N 1
ATOM 760 C CA . LYS A 1 97 ? -0.460 -6.620 24.415 1.00 92.38 97 LYS A CA 1
ATOM 761 C C . LYS A 1 97 ? -0.022 -6.316 22.990 1.00 92.38 97 LYS A C 1
ATOM 763 O O . LYS A 1 97 ? 1.165 -6.364 22.702 1.00 92.38 97 LYS A O 1
ATOM 768 N N . LYS A 1 98 ? -0.976 -6.019 22.103 1.00 95.31 98 LYS A N 1
ATOM 769 C CA . LYS A 1 98 ? -0.734 -5.813 20.669 1.00 95.31 98 LYS A CA 1
ATOM 770 C C . LYS A 1 98 ? -1.522 -4.626 20.121 1.00 95.31 98 LYS A C 1
ATOM 772 O O . LYS A 1 98 ? -2.621 -4.324 20.593 1.00 95.31 98 LYS A O 1
ATOM 777 N N . VAL A 1 99 ? -0.994 -3.987 19.082 1.00 96.88 99 VAL A N 1
ATOM 778 C CA . VAL A 1 99 ? -1.637 -2.875 18.369 1.00 96.88 99 VAL A CA 1
ATOM 779 C C . VAL A 1 99 ? -1.655 -3.151 16.869 1.00 96.88 99 VAL A C 1
ATOM 781 O O . VAL A 1 99 ? -0.623 -3.443 16.270 1.00 96.88 99 VAL A O 1
ATOM 784 N N . VAL A 1 100 ? -2.831 -3.009 16.262 1.00 97.88 100 VAL A N 1
ATOM 785 C CA . VAL A 1 100 ? -3.056 -3.105 14.819 1.00 97.88 100 VAL A CA 1
ATOM 786 C C . VAL A 1 100 ? -3.489 -1.737 14.302 1.00 97.88 100 VAL A C 1
ATOM 788 O O . VAL A 1 100 ? -4.578 -1.254 14.612 1.00 97.88 100 VAL A O 1
ATOM 791 N N . ILE A 1 101 ? -2.632 -1.106 13.506 1.00 98.31 101 ILE A N 1
ATOM 792 C CA . ILE A 1 101 ? -2.888 0.188 12.869 1.00 98.31 101 ILE A CA 1
ATOM 793 C C . ILE A 1 101 ? -3.748 -0.039 11.622 1.00 98.31 101 ILE A C 1
ATOM 795 O O . ILE A 1 101 ? -3.371 -0.794 10.726 1.00 98.31 101 ILE A O 1
ATOM 799 N N . SER A 1 102 ? -4.891 0.642 11.521 1.00 97.62 102 SER A N 1
ATOM 800 C CA . SER A 1 102 ? -5.844 0.486 10.409 1.00 97.62 102 SER A CA 1
ATOM 801 C C . SER A 1 102 ? -5.522 1.368 9.188 1.00 97.62 102 SER A C 1
ATOM 803 O O . SER A 1 102 ? -6.427 1.838 8.492 1.00 97.62 102 SER A O 1
ATOM 805 N N . ALA A 1 103 ? -4.246 1.683 8.985 1.00 95.44 103 ALA A N 1
ATOM 806 C CA . ALA A 1 103 ? -3.733 2.542 7.924 1.00 95.44 103 ALA A CA 1
ATOM 807 C C . ALA A 1 103 ? -2.256 2.207 7.657 1.00 95.44 103 ALA A C 1
ATOM 809 O O . ALA A 1 103 ? -1.609 1.639 8.545 1.00 95.44 103 ALA A O 1
ATOM 810 N N . PRO A 1 104 ? -1.688 2.590 6.494 1.00 93.81 104 PRO A N 1
ATOM 811 C CA . PRO A 1 104 ? -0.261 2.439 6.239 1.00 93.81 104 PRO A CA 1
ATOM 812 C C . PRO A 1 104 ? 0.580 3.083 7.338 1.00 93.81 104 PRO A C 1
ATOM 814 O O . PRO A 1 104 ? 0.326 4.220 7.743 1.00 93.81 104 PRO A O 1
ATOM 817 N N . SER A 1 105 ? 1.592 2.350 7.790 1.00 93.62 105 SER A N 1
ATOM 818 C CA . SER A 1 105 ? 2.577 2.849 8.740 1.00 93.62 105 SER A CA 1
ATOM 819 C C . SER A 1 105 ? 3.897 3.141 8.040 1.00 93.62 105 SER A C 1
ATOM 821 O O . SER A 1 105 ? 4.236 2.516 7.036 1.00 93.62 105 SER A O 1
ATOM 823 N N . LYS A 1 106 ? 4.641 4.112 8.573 1.00 92.31 106 LYS A N 1
ATOM 824 C CA . LYS A 1 106 ? 5.981 4.457 8.081 1.00 92.31 106 LYS A CA 1
ATOM 825 C C . LYS A 1 106 ? 7.054 3.479 8.580 1.00 92.31 106 LYS A C 1
ATOM 827 O O . LYS A 1 106 ? 8.106 3.381 7.963 1.00 92.31 106 LYS A O 1
ATOM 832 N N . ASP A 1 107 ? 6.801 2.816 9.708 1.00 94.00 107 ASP A N 1
ATOM 833 C CA . ASP A 1 107 ? 7.794 2.061 10.479 1.00 94.00 107 ASP A CA 1
ATOM 834 C C . ASP A 1 107 ? 7.258 0.754 11.094 1.00 94.00 107 ASP A C 1
ATOM 836 O O . ASP A 1 107 ? 8.059 -0.110 11.455 1.00 94.00 107 ASP A O 1
ATOM 840 N N . ALA A 1 108 ? 5.938 0.566 11.208 1.00 95.12 108 ALA A N 1
ATOM 841 C CA . ALA A 1 108 ? 5.359 -0.717 11.603 1.00 95.12 108 ALA A CA 1
ATOM 842 C C . ALA A 1 108 ? 5.282 -1.679 10.400 1.00 95.12 108 ALA A C 1
ATOM 844 O O . ALA A 1 108 ? 4.810 -1.266 9.335 1.00 95.12 108 ALA A O 1
ATOM 845 N N . PRO A 1 109 ? 5.680 -2.958 10.558 1.00 96.25 109 PRO A N 1
ATOM 846 C CA . PRO A 1 109 ? 5.487 -3.976 9.529 1.00 96.25 109 PRO A CA 1
ATOM 847 C C . PRO A 1 109 ? 4.022 -4.055 9.090 1.00 96.25 109 PRO A C 1
ATOM 849 O O . PRO A 1 109 ? 3.110 -4.002 9.922 1.00 96.25 109 PRO A O 1
ATOM 852 N N . MET A 1 110 ? 3.809 -4.149 7.778 1.00 95.31 110 MET A N 1
ATOM 853 C CA . MET A 1 110 ? 2.483 -4.182 7.167 1.00 95.31 110 MET A CA 1
ATOM 854 C C . MET A 1 110 ? 2.129 -5.596 6.726 1.00 95.31 110 MET A C 1
ATOM 856 O O . MET A 1 110 ? 2.922 -6.245 6.045 1.00 95.31 110 MET A O 1
ATOM 860 N N . PHE A 1 111 ? 0.918 -6.024 7.064 1.00 95.50 111 PHE A N 1
ATOM 861 C CA . PHE A 1 111 ? 0.388 -7.328 6.687 1.00 95.50 111 PHE A CA 1
ATOM 862 C C . PHE A 1 111 ? -0.920 -7.177 5.916 1.00 95.50 111 PHE A C 1
ATOM 864 O O . PHE A 1 111 ? -1.751 -6.318 6.230 1.00 95.50 111 PHE A O 1
ATOM 871 N N . VAL A 1 112 ? -1.084 -8.023 4.904 1.00 91.69 112 VAL A N 1
ATOM 872 C CA . VAL A 1 112 ? -2.311 -8.196 4.129 1.00 91.69 112 VAL A CA 1
ATOM 873 C C . VAL A 1 112 ? -2.722 -9.653 4.241 1.00 91.69 112 VAL A C 1
ATOM 875 O O . VAL A 1 112 ? -1.923 -10.532 3.935 1.00 91.69 112 VAL A O 1
ATOM 878 N N . VAL A 1 113 ? -3.961 -9.895 4.668 1.00 90.25 113 VAL A N 1
ATOM 879 C CA . VAL A 1 113 ? -4.543 -11.243 4.731 1.00 90.25 113 VAL A CA 1
ATOM 880 C C . VAL A 1 113 ? -4.826 -11.747 3.310 1.00 90.25 113 VAL A C 1
ATOM 882 O O . VAL A 1 113 ? -5.386 -11.009 2.500 1.00 90.25 113 VAL A O 1
ATOM 885 N N . GLY A 1 114 ? -4.456 -12.990 3.011 1.00 82.81 114 GLY A N 1
ATOM 886 C CA . GLY A 1 114 ? -4.365 -13.551 1.662 1.00 82.81 114 GLY A CA 1
ATOM 887 C C . GLY A 1 114 ? -3.153 -13.050 0.867 1.00 82.81 114 GLY A C 1
ATOM 888 O O . GLY A 1 114 ? -3.112 -13.222 -0.349 1.00 82.81 114 GLY A O 1
ATOM 889 N N . GLY A 1 115 ? -2.214 -12.366 1.524 1.00 83.38 115 GLY A N 1
ATOM 890 C CA . GLY A 1 115 ? -1.088 -11.680 0.905 1.00 83.38 115 GLY A CA 1
ATOM 891 C C . GLY A 1 115 ? 0.246 -12.157 1.463 1.00 83.38 115 GLY A C 1
ATOM 892 O O . GLY A 1 115 ? 0.994 -12.842 0.773 1.00 83.38 115 GLY A O 1
ATOM 893 N N . ASN A 1 116 ? 0.552 -11.741 2.690 1.00 87.31 116 ASN A N 1
ATOM 894 C CA . ASN A 1 116 ? 1.817 -12.026 3.376 1.00 87.31 116 ASN A CA 1
ATOM 895 C C . ASN A 1 116 ? 1.628 -12.304 4.879 1.00 87.31 116 ASN A C 1
ATOM 897 O O . ASN A 1 116 ? 2.546 -12.130 5.678 1.00 87.31 116 ASN A O 1
ATOM 901 N N . GLU A 1 117 ? 0.428 -12.699 5.309 1.00 87.81 117 GLU A N 1
ATOM 902 C CA . GLU A 1 117 ? 0.116 -12.974 6.716 1.00 87.81 117 GLU A CA 1
ATOM 903 C C . GLU A 1 117 ? 0.929 -14.133 7.309 1.00 87.81 117 GLU A C 1
ATOM 905 O O . GLU A 1 117 ? 1.137 -14.186 8.519 1.00 87.81 117 GLU A O 1
ATOM 910 N N . ASN A 1 118 ? 1.420 -15.041 6.468 1.00 90.00 118 ASN A N 1
ATOM 911 C CA . ASN A 1 118 ? 2.307 -16.140 6.841 1.00 90.00 118 ASN A CA 1
ATOM 912 C C . ASN A 1 118 ? 3.692 -15.660 7.308 1.00 90.00 118 ASN A C 1
ATOM 914 O O . ASN A 1 118 ? 4.384 -16.397 8.005 1.00 90.00 118 ASN A O 1
ATOM 918 N N . GLU A 1 119 ? 4.086 -14.432 6.967 1.00 91.88 119 GLU A N 1
ATOM 919 C CA . GLU A 1 119 ? 5.328 -13.803 7.432 1.00 91.88 119 GLU A CA 1
ATOM 920 C C . GLU A 1 119 ? 5.177 -13.148 8.818 1.00 91.88 119 GLU A C 1
ATOM 922 O O . GLU A 1 119 ? 6.137 -12.595 9.363 1.00 91.88 119 GLU A O 1
ATOM 927 N N . TYR A 1 120 ? 3.975 -13.167 9.406 1.00 92.38 120 TYR A N 1
ATOM 928 C CA . TYR A 1 120 ? 3.730 -12.563 10.710 1.00 92.38 120 TYR A CA 1
ATOM 929 C C . TYR A 1 120 ? 4.499 -13.284 11.825 1.00 92.38 120 TYR A C 1
ATOM 931 O O . TYR A 1 120 ? 4.303 -14.471 12.080 1.00 92.38 120 TYR A O 1
ATOM 939 N N . ASN A 1 121 ? 5.323 -12.526 12.555 1.00 93.44 121 ASN A N 1
ATOM 940 C CA . ASN A 1 121 ? 5.968 -12.989 13.779 1.00 93.44 121 ASN A CA 1
ATOM 941 C C . ASN A 1 121 ? 5.132 -12.569 15.016 1.00 93.44 121 ASN A C 1
ATOM 943 O O . ASN A 1 121 ? 4.940 -11.365 15.227 1.00 93.44 121 ASN A O 1
ATOM 947 N N . PRO A 1 122 ? 4.694 -13.515 15.878 1.00 93.00 122 PRO A N 1
ATOM 948 C CA . PRO A 1 122 ? 3.990 -13.228 17.132 1.00 93.00 122 PRO A CA 1
ATOM 949 C C . PRO A 1 122 ? 4.731 -12.311 18.114 1.00 93.00 122 PRO A C 1
ATOM 951 O O . PRO A 1 122 ? 4.097 -11.747 19.003 1.00 93.00 122 PRO A O 1
ATOM 954 N N . GLU A 1 123 ? 6.044 -12.128 17.978 1.00 94.44 123 GLU A N 1
ATOM 955 C CA . GLU A 1 123 ? 6.839 -11.184 18.776 1.00 94.44 123 GLU A CA 1
ATOM 956 C C . GLU A 1 123 ? 6.587 -9.718 18.385 1.00 94.44 123 GLU A C 1
ATOM 958 O O . GLU A 1 123 ? 6.893 -8.807 19.147 1.00 94.44 123 GLU A O 1
ATOM 963 N N . LEU A 1 124 ? 5.980 -9.455 17.222 1.00 94.81 124 LEU A N 1
ATOM 964 C CA . LEU A 1 124 ? 5.674 -8.095 16.781 1.00 94.81 124 LEU A CA 1
ATOM 965 C C . LEU A 1 124 ? 4.519 -7.512 17.594 1.00 94.81 124 LEU A C 1
ATOM 967 O O . LEU A 1 124 ? 3.385 -7.986 17.504 1.00 94.81 124 LEU A O 1
ATOM 971 N N . ASP A 1 125 ? 4.795 -6.479 18.389 1.00 96.31 125 ASP A N 1
ATOM 972 C CA . ASP A 1 125 ? 3.782 -5.839 19.240 1.00 96.31 125 ASP A CA 1
ATOM 973 C C . ASP A 1 125 ? 2.907 -4.823 18.510 1.00 96.31 125 ASP A C 1
ATOM 975 O O . ASP A 1 125 ? 1.754 -4.604 18.881 1.00 96.31 125 ASP A O 1
ATOM 979 N N . ILE A 1 126 ? 3.445 -4.201 17.462 1.00 97.62 126 ILE A N 1
ATOM 980 C CA . ILE A 1 126 ? 2.767 -3.161 16.691 1.00 97.62 126 ILE A CA 1
ATOM 981 C C . ILE A 1 126 ? 2.912 -3.491 15.214 1.00 97.62 126 ILE A C 1
ATOM 983 O O . ILE A 1 126 ? 4.028 -3.560 14.695 1.00 97.62 126 ILE A O 1
ATOM 987 N N . VAL A 1 127 ? 1.776 -3.656 14.547 1.00 97.81 127 VAL A N 1
ATOM 988 C CA . VAL A 1 127 ? 1.687 -3.948 13.116 1.00 97.81 127 VAL A CA 1
ATOM 989 C C . VAL A 1 127 ? 0.667 -3.038 12.445 1.00 97.81 127 VAL A C 1
ATOM 991 O O . VAL A 1 127 ? -0.157 -2.405 13.105 1.00 97.81 127 VAL A O 1
ATOM 994 N N . SER A 1 128 ? 0.707 -2.969 11.120 1.00 97.50 128 SER A N 1
ATOM 995 C CA . SER A 1 128 ? -0.268 -2.246 10.308 1.00 97.50 128 SER A CA 1
ATOM 996 C C . SER A 1 128 ? -0.996 -3.203 9.368 1.00 97.50 128 SER A C 1
ATOM 998 O O . SER A 1 128 ? -0.384 -4.072 8.758 1.00 97.50 128 SER A O 1
ATOM 1000 N N . ASN A 1 129 ? -2.302 -3.005 9.204 1.00 97.12 129 ASN A N 1
ATOM 1001 C CA . ASN A 1 129 ? -3.115 -3.740 8.231 1.00 97.12 129 ASN A CA 1
ATOM 1002 C C . ASN A 1 129 ? -3.133 -3.051 6.848 1.00 97.12 129 ASN A C 1
ATOM 1004 O O . ASN A 1 129 ? -4.111 -3.146 6.104 1.00 97.12 129 ASN A O 1
ATOM 1008 N N . ALA A 1 130 ? -2.079 -2.290 6.529 1.00 94.31 130 ALA A N 1
ATOM 1009 C CA . ALA A 1 130 ? -1.911 -1.530 5.292 1.00 94.31 130 ALA A CA 1
ATOM 1010 C C . ALA A 1 130 ? -3.100 -0.587 4.975 1.00 94.31 130 ALA A C 1
ATOM 1012 O O . ALA A 1 130 ? -3.743 -0.040 5.873 1.00 94.31 130 ALA A O 1
ATOM 1013 N N . SER A 1 131 ? -3.358 -0.320 3.688 1.00 91.62 131 SER A N 1
ATOM 1014 C CA . SER A 1 131 ? -4.528 0.440 3.217 1.00 91.62 131 SER A CA 1
ATOM 1015 C C . SER A 1 131 ? -5.553 -0.465 2.538 1.00 91.62 131 SER A C 1
ATOM 1017 O O . SER A 1 131 ? -5.226 -1.560 2.080 1.00 91.62 131 SER A O 1
ATOM 1019 N N . CYS A 1 132 ? -6.787 0.022 2.390 1.00 87.31 132 CYS A N 1
ATOM 1020 C CA . CYS A 1 132 ? -7.827 -0.675 1.628 1.00 87.31 132 CYS A CA 1
ATOM 1021 C C . CYS A 1 132 ? -7.421 -0.934 0.166 1.00 87.31 132 CYS A C 1
ATOM 1023 O O . CYS A 1 132 ? -7.708 -2.003 -0.362 1.00 87.31 132 CYS A O 1
ATOM 1025 N N . THR A 1 133 ? -6.702 -0.006 -0.474 1.00 80.81 133 THR A N 1
ATOM 1026 C CA . THR A 1 133 ? -6.186 -0.190 -1.839 1.00 80.81 133 THR A CA 1
ATOM 1027 C C . THR A 1 133 ? -5.178 -1.335 -1.909 1.00 80.81 133 THR A C 1
ATOM 1029 O O . THR A 1 133 ? -5.245 -2.146 -2.825 1.00 80.81 133 THR A O 1
ATOM 1032 N N . ILE A 1 134 ? -4.273 -1.433 -0.932 1.00 77.31 134 ILE A N 1
ATOM 1033 C CA . ILE A 1 134 ? -3.278 -2.510 -0.889 1.00 77.31 134 ILE A CA 1
ATOM 1034 C C . ILE A 1 134 ? -3.938 -3.860 -0.582 1.00 77.31 134 ILE A C 1
ATOM 1036 O O . ILE A 1 134 ? -3.625 -4.835 -1.253 1.00 77.31 134 ILE A O 1
ATOM 1040 N N . ASN A 1 135 ? -4.905 -3.907 0.340 1.00 83.88 135 ASN A N 1
ATOM 1041 C CA . ASN A 1 135 ? -5.670 -5.129 0.619 1.00 83.88 135 ASN A CA 1
ATOM 1042 C C . ASN A 1 135 ? -6.487 -5.608 -0.596 1.00 83.88 135 ASN A C 1
ATOM 1044 O O . ASN A 1 135 ? -6.730 -6.799 -0.731 1.00 83.88 135 ASN A O 1
ATOM 1048 N N . CYS A 1 136 ? -6.902 -4.700 -1.484 1.00 77.12 136 CYS A N 1
ATOM 1049 C CA . CYS A 1 136 ? -7.576 -5.055 -2.734 1.00 77.12 136 CYS A CA 1
ATOM 1050 C C . CYS A 1 136 ? -6.595 -5.616 -3.779 1.00 77.12 136 CYS A C 1
ATOM 1052 O O . CYS A 1 136 ? -6.874 -6.622 -4.423 1.00 77.12 136 CYS A O 1
ATOM 1054 N N . LEU A 1 137 ? -5.439 -4.966 -3.950 1.00 74.56 137 LEU A N 1
ATOM 1055 C CA . LEU A 1 137 ? -4.512 -5.278 -5.039 1.00 74.56 137 LEU A CA 1
ATOM 1056 C C . LEU A 1 137 ? -3.565 -6.442 -4.740 1.00 74.56 137 LEU A C 1
ATOM 1058 O O . LEU A 1 137 ? -3.216 -7.167 -5.665 1.00 74.56 137 LEU A O 1
ATOM 1062 N N . ALA A 1 138 ? -3.115 -6.614 -3.495 1.00 71.88 138 ALA A N 1
ATOM 1063 C CA . ALA A 1 138 ? -2.068 -7.587 -3.182 1.00 71.88 138 ALA A CA 1
ATOM 1064 C C . ALA A 1 138 ? -2.497 -9.048 -3.428 1.00 71.88 138 ALA A C 1
ATOM 1066 O O . ALA A 1 138 ? -1.754 -9.742 -4.119 1.00 71.88 138 ALA A O 1
ATOM 1067 N N . PRO A 1 139 ? -3.692 -9.514 -3.004 1.00 75.62 139 PRO A N 1
ATOM 1068 C CA . PRO A 1 139 ? -4.129 -10.876 -3.320 1.00 75.62 139 PRO A CA 1
ATOM 1069 C C . PRO A 1 139 ? -4.279 -11.108 -4.828 1.00 75.62 139 PRO A C 1
ATOM 1071 O O . PRO A 1 139 ? -3.901 -12.158 -5.337 1.00 75.62 139 PRO A O 1
ATOM 1074 N N . LEU A 1 140 ? -4.774 -10.106 -5.569 1.00 71.94 140 LEU A N 1
ATOM 1075 C CA . LEU A 1 140 ? -4.884 -10.186 -7.027 1.00 71.94 140 LEU A CA 1
ATOM 1076 C C . LEU A 1 140 ? -3.504 -10.292 -7.689 1.00 71.94 140 LEU A C 1
ATOM 1078 O O . LEU A 1 140 ? -3.319 -11.100 -8.595 1.00 71.94 140 LEU A O 1
ATOM 1082 N N . ALA A 1 141 ? -2.539 -9.493 -7.231 1.00 67.56 141 ALA A N 1
ATOM 1083 C CA . ALA A 1 141 ? -1.172 -9.534 -7.731 1.00 67.56 141 ALA A CA 1
ATOM 1084 C C . ALA A 1 141 ? -0.502 -10.887 -7.451 1.00 67.56 141 ALA A C 1
ATOM 1086 O O . ALA A 1 141 ? 0.158 -11.411 -8.343 1.00 67.56 141 ALA A O 1
ATOM 1087 N N . ASN A 1 142 ? -0.717 -11.466 -6.264 1.00 68.25 142 ASN A N 1
ATOM 1088 C CA . ASN A 1 142 ? -0.205 -12.791 -5.915 1.00 68.25 142 ASN A CA 1
ATOM 1089 C C . ASN A 1 142 ? -0.791 -13.869 -6.831 1.00 68.25 142 ASN A C 1
ATOM 1091 O O . ASN A 1 142 ? -0.038 -14.600 -7.459 1.00 68.25 142 ASN A O 1
ATOM 1095 N N . VAL A 1 143 ? -2.114 -13.893 -7.013 1.00 70.12 143 VAL A N 1
ATOM 1096 C CA . VAL A 1 143 ? -2.773 -14.861 -7.905 1.00 70.12 143 VAL A CA 1
ATOM 1097 C C . VAL A 1 143 ? -2.262 -14.741 -9.342 1.00 70.12 143 VAL A C 1
ATOM 1099 O O . VAL A 1 143 ? -1.954 -15.749 -9.970 1.00 70.12 143 VAL A O 1
ATOM 1102 N N . ILE A 1 144 ? -2.139 -13.521 -9.874 1.00 64.56 144 ILE A N 1
ATOM 1103 C CA . ILE A 1 144 ? -1.591 -13.304 -11.222 1.00 64.56 144 ILE A CA 1
ATOM 1104 C C . ILE A 1 144 ? -0.146 -13.802 -11.305 1.00 64.56 144 ILE A C 1
ATOM 1106 O O . ILE A 1 144 ? 0.214 -14.458 -12.279 1.00 64.56 144 ILE A O 1
ATOM 1110 N N . ASN A 1 145 ? 0.676 -13.498 -10.300 1.00 62.00 145 ASN A N 1
ATOM 1111 C CA . ASN A 1 145 ? 2.058 -13.954 -10.249 1.00 62.00 145 ASN A CA 1
ATOM 1112 C C . ASN A 1 145 ? 2.142 -15.488 -10.241 1.00 62.00 145 ASN A C 1
ATOM 1114 O O . ASN A 1 145 ? 2.894 -16.052 -11.032 1.00 62.00 145 ASN A O 1
ATOM 1118 N N . ASP A 1 146 ? 1.324 -16.148 -9.424 1.00 62.03 146 ASP A N 1
ATOM 1119 C CA . ASP A 1 146 ? 1.285 -17.605 -9.307 1.00 62.03 146 ASP A CA 1
ATOM 1120 C C . ASP A 1 146 ? 0.801 -18.256 -10.612 1.00 62.03 146 ASP A C 1
ATOM 1122 O O . ASP A 1 146 ? 1.456 -19.161 -11.119 1.00 62.03 146 ASP A O 1
ATOM 1126 N N . PHE A 1 147 ? -0.249 -17.733 -11.260 1.00 51.84 147 PHE A N 1
ATOM 1127 C CA . PHE A 1 147 ? -0.695 -18.218 -12.577 1.00 51.84 147 PHE A CA 1
ATOM 1128 C C . PHE A 1 147 ? 0.361 -18.042 -13.678 1.00 51.84 147 PHE A C 1
ATOM 1130 O O . PHE A 1 147 ? 0.544 -18.933 -14.516 1.00 51.84 147 PHE A O 1
ATOM 1137 N N . CYS A 1 148 ? 1.069 -16.911 -13.683 1.00 44.94 148 CYS A N 1
ATOM 1138 C CA . CYS A 1 148 ? 2.195 -16.691 -14.590 1.00 44.94 148 CYS A CA 1
ATOM 1139 C C . CYS A 1 148 ? 3.352 -17.664 -14.305 1.00 44.94 148 CYS A C 1
ATOM 1141 O O . CYS A 1 148 ? 4.089 -18.009 -15.223 1.00 44.94 148 CYS A O 1
ATOM 1143 N N . CYS A 1 149 ? 3.496 -18.137 -13.063 1.00 41.53 149 CYS A N 1
ATOM 1144 C CA . CYS A 1 149 ? 4.515 -19.113 -12.678 1.00 41.53 149 CYS A CA 1
ATOM 1145 C C . CYS A 1 149 ? 4.074 -20.580 -12.864 1.00 41.53 149 CYS A C 1
ATOM 1147 O O . CYS A 1 149 ? 4.939 -21.445 -13.005 1.00 41.53 149 CYS A O 1
ATOM 1149 N N . GLU A 1 150 ? 2.773 -20.889 -12.890 1.00 35.44 150 GLU A N 1
ATOM 1150 C CA . GLU A 1 150 ? 2.240 -22.266 -12.882 1.00 35.44 150 GLU A CA 1
ATOM 1151 C C . GLU A 1 150 ? 1.570 -22.726 -14.193 1.00 35.44 150 GLU A C 1
ATOM 1153 O O . GLU A 1 150 ? 1.287 -23.913 -14.342 1.00 35.44 150 GLU A O 1
ATOM 1158 N N . SER A 1 151 ? 1.317 -21.847 -15.169 1.00 31.69 151 SER A N 1
ATOM 1159 C CA . SER A 1 151 ? 0.648 -22.244 -16.420 1.00 31.69 151 SER A CA 1
ATOM 1160 C C . SER A 1 151 ? 1.586 -22.966 -17.419 1.00 31.69 151 SER A C 1
ATOM 1162 O O . SER A 1 151 ? 2.537 -22.362 -17.915 1.00 31.69 151 SER A O 1
ATOM 1164 N N . PRO A 1 152 ? 1.288 -24.220 -17.836 1.00 38.00 152 PRO A N 1
ATOM 1165 C CA . PRO A 1 152 ? 2.099 -24.958 -18.818 1.00 38.00 152 PRO A CA 1
ATOM 1166 C C . PRO A 1 152 ? 1.972 -24.434 -20.258 1.00 38.00 152 PRO A C 1
ATOM 1168 O O . PRO A 1 152 ? 2.702 -24.838 -21.155 1.00 38.00 152 PRO A O 1
ATOM 1171 N N . GLN A 1 153 ? 1.028 -23.534 -20.532 1.00 40.81 153 GLN A N 1
ATOM 1172 C CA . GLN A 1 153 ? 0.944 -22.863 -21.837 1.00 40.81 153 GLN A CA 1
ATOM 1173 C C . GLN A 1 153 ? 1.929 -21.692 -21.962 1.00 40.81 153 GLN A C 1
ATOM 1175 O O . GLN A 1 153 ? 2.161 -21.218 -23.069 1.00 40.81 153 GLN A O 1
ATOM 1180 N N . PHE A 1 154 ? 2.567 -21.306 -20.854 1.00 37.34 154 PHE A N 1
ATOM 1181 C CA . PHE A 1 154 ? 3.768 -20.472 -20.814 1.00 37.34 154 PHE A CA 1
ATOM 1182 C C . PHE A 1 154 ? 5.031 -21.295 -20.465 1.00 37.34 154 PHE A C 1
ATOM 1184 O O . PHE A 1 154 ? 6.083 -20.717 -20.216 1.00 37.34 154 PHE A O 1
ATOM 1191 N N . ASP A 1 155 ? 4.963 -22.639 -20.505 1.00 32.09 155 ASP A N 1
ATOM 1192 C CA . ASP A 1 155 ? 6.130 -23.545 -20.383 1.00 32.09 155 ASP A CA 1
ATOM 1193 C C . ASP A 1 155 ? 6.923 -23.709 -21.691 1.00 32.09 155 ASP A C 1
ATOM 1195 O O . ASP A 1 155 ? 7.874 -24.491 -21.755 1.00 32.09 155 ASP A O 1
ATOM 1199 N N . GLY A 1 156 ? 6.593 -22.951 -22.736 1.00 35.91 156 GLY A N 1
ATOM 1200 C CA . GLY A 1 156 ? 7.478 -22.772 -23.884 1.00 35.91 156 GLY A CA 1
ATOM 1201 C C . GLY A 1 156 ? 8.624 -21.824 -23.537 1.00 35.91 156 GLY A C 1
ATOM 1202 O O . GLY A 1 156 ? 8.617 -20.715 -24.048 1.00 35.91 156 GLY A O 1
ATOM 1203 N N . ASP A 1 157 ? 9.495 -22.240 -22.606 1.00 37.06 157 ASP A N 1
ATOM 1204 C CA . ASP A 1 157 ? 10.885 -21.784 -22.361 1.00 37.06 157 ASP A CA 1
ATOM 1205 C C . ASP A 1 157 ? 11.341 -21.922 -20.889 1.00 37.06 157 ASP A C 1
ATOM 1207 O O . ASP A 1 157 ? 12.259 -21.236 -20.436 1.00 37.06 157 ASP A O 1
ATOM 1211 N N . ARG A 1 158 ? 10.800 -22.875 -20.114 1.00 36.53 158 ARG A N 1
ATOM 1212 C CA . ARG A 1 158 ? 11.509 -23.332 -18.905 1.00 36.53 158 ARG A CA 1
ATOM 1213 C C . ARG A 1 158 ? 12.618 -24.311 -19.289 1.00 36.53 158 ARG A C 1
ATOM 1215 O O . ARG A 1 158 ? 12.398 -25.512 -19.410 1.00 36.53 158 ARG A O 1
ATOM 1222 N N . ILE A 1 159 ? 13.836 -23.792 -19.461 1.00 38.44 159 ILE A N 1
ATOM 1223 C CA . ILE A 1 159 ? 15.061 -24.601 -19.547 1.00 38.44 159 ILE A CA 1
ATOM 1224 C C . ILE A 1 159 ? 15.436 -25.060 -18.124 1.00 38.44 159 ILE A C 1
ATOM 1226 O O . ILE A 1 159 ? 15.763 -24.216 -17.285 1.00 38.44 159 ILE A O 1
ATOM 1230 N N . PRO A 1 160 ? 15.468 -26.371 -17.819 1.00 30.06 160 PRO A N 1
ATOM 1231 C CA . PRO A 1 160 ? 16.034 -26.868 -16.569 1.00 30.06 160 PRO A CA 1
ATOM 1232 C C . PRO A 1 160 ? 17.550 -26.611 -16.580 1.00 30.06 160 PRO A C 1
ATOM 1234 O O . PRO A 1 160 ? 18.277 -27.226 -17.358 1.00 30.06 160 PRO A O 1
ATOM 1237 N N . GLY A 1 161 ? 18.035 -25.665 -15.765 1.00 32.78 161 GLY A N 1
ATOM 1238 C CA . GLY A 1 161 ? 19.465 -25.317 -15.735 1.00 32.78 161 GLY A CA 1
ATOM 1239 C C . GLY A 1 161 ? 19.851 -23.921 -15.230 1.00 32.78 161 GLY A C 1
ATOM 1240 O O . GLY A 1 161 ? 21.037 -23.594 -15.230 1.00 32.78 161 GLY A O 1
ATOM 1241 N N . GLU A 1 162 ? 18.925 -23.086 -14.752 1.00 35.31 162 GLU A N 1
ATOM 1242 C CA . GLU A 1 162 ? 19.264 -21.757 -14.203 1.00 35.31 162 GLU A CA 1
ATOM 1243 C C . GLU A 1 162 ? 19.753 -21.783 -12.744 1.00 35.31 162 GLU A C 1
ATOM 1245 O O . GLU A 1 162 ? 19.383 -20.967 -11.906 1.00 35.31 162 GLU A O 1
ATOM 1250 N N . GLN A 1 163 ? 20.683 -22.696 -12.466 1.00 37.97 163 GLN A N 1
ATOM 1251 C CA . GLN A 1 163 ? 21.769 -22.440 -11.515 1.00 37.97 163 GLN A CA 1
ATOM 1252 C C . GLN A 1 163 ? 23.128 -22.285 -12.215 1.00 37.97 163 GLN A C 1
ATOM 1254 O O . GLN A 1 163 ? 24.137 -22.078 -11.546 1.00 37.97 163 GLN A O 1
ATOM 1259 N N . GLN A 1 164 ? 23.190 -22.291 -13.556 1.00 38.44 164 GLN A N 1
ATOM 1260 C CA . GLN A 1 164 ? 24.449 -22.032 -14.255 1.00 38.44 164 GLN A CA 1
ATOM 1261 C C . GLN A 1 164 ? 24.264 -21.435 -15.658 1.00 38.44 164 GLN A C 1
ATOM 1263 O O . GLN A 1 164 ? 24.460 -22.091 -16.674 1.00 38.44 164 GLN A O 1
ATOM 1268 N N . LYS A 1 165 ? 23.971 -20.131 -15.720 1.00 30.97 165 LYS A N 1
ATOM 1269 C CA . LYS A 1 165 ? 24.270 -19.291 -16.895 1.00 30.97 165 LYS A CA 1
ATOM 1270 C C . LYS A 1 165 ? 25.115 -18.074 -16.507 1.00 30.97 165 LYS A C 1
ATOM 1272 O O . LYS A 1 165 ? 24.844 -16.938 -16.870 1.00 30.97 165 LYS A O 1
ATOM 1277 N N . CYS A 1 166 ? 26.232 -18.345 -15.835 1.00 30.66 166 CYS A N 1
ATOM 1278 C CA . CYS A 1 166 ? 27.438 -17.534 -15.997 1.00 30.66 166 CYS A CA 1
ATOM 1279 C C . CYS A 1 166 ? 28.121 -17.940 -17.313 1.00 30.66 166 CYS A C 1
ATOM 1281 O O . CYS A 1 166 ? 29.107 -18.665 -17.284 1.00 30.66 166 CYS A O 1
ATOM 1283 N N . ALA A 1 167 ? 27.578 -17.538 -18.466 1.00 35.16 167 ALA A N 1
ATOM 1284 C CA . ALA A 1 167 ? 28.258 -17.684 -19.760 1.00 35.16 167 ALA A CA 1
ATOM 1285 C C . ALA A 1 167 ? 27.608 -16.806 -20.842 1.00 35.16 167 ALA A C 1
ATOM 1287 O O . ALA A 1 167 ? 26.991 -17.293 -21.782 1.00 35.16 167 ALA A O 1
ATOM 1288 N N . ASN A 1 168 ? 27.709 -15.492 -20.657 1.00 36.44 168 ASN A N 1
ATOM 1289 C CA . ASN A 1 168 ? 28.011 -14.511 -21.705 1.00 36.44 168 ASN A CA 1
ATOM 1290 C C . ASN A 1 168 ? 28.232 -13.174 -20.991 1.00 36.44 168 ASN A C 1
ATOM 1292 O O . ASN A 1 168 ? 27.388 -12.276 -20.959 1.00 36.44 168 ASN A O 1
ATOM 1296 N N . LEU A 1 169 ? 29.380 -13.098 -20.316 1.00 37.00 169 LEU A N 1
ATOM 1297 C CA . LEU A 1 169 ? 29.916 -11.847 -19.808 1.00 37.00 169 LEU A CA 1
ATOM 1298 C C . LEU A 1 169 ? 30.203 -10.967 -21.030 1.00 37.00 169 LEU A C 1
ATOM 1300 O O . LEU A 1 169 ? 31.167 -11.209 -21.752 1.00 37.00 169 LEU A O 1
ATOM 1304 N N . GLY A 1 170 ? 29.385 -9.935 -21.252 1.00 45.94 170 GLY A N 1
ATOM 1305 C CA . GLY A 1 170 ? 29.980 -8.678 -21.697 1.00 45.94 170 GLY A CA 1
ATOM 1306 C C . GLY A 1 170 ? 31.056 -8.364 -20.664 1.00 45.94 170 GLY A C 1
ATOM 1307 O O . GLY A 1 170 ? 30.771 -8.413 -19.461 1.00 45.94 170 GLY A O 1
ATOM 1308 N N . SER A 1 171 ? 32.302 -8.230 -21.106 1.00 57.12 171 SER A N 1
ATOM 1309 C CA . SER A 1 171 ? 33.426 -8.152 -20.181 1.00 57.12 171 SER A CA 1
ATOM 1310 C C . SER A 1 171 ? 33.222 -6.948 -19.254 1.00 57.12 171 SER A C 1
ATOM 1312 O O . SER A 1 171 ? 32.668 -5.930 -19.668 1.00 57.12 171 SER A O 1
ATOM 1314 N N . ASP A 1 172 ? 33.640 -7.024 -17.987 1.00 65.50 172 ASP A N 1
ATOM 1315 C CA . ASP A 1 172 ? 33.591 -5.850 -17.096 1.00 65.50 172 ASP A CA 1
ATOM 1316 C C . ASP A 1 172 ? 34.297 -4.631 -17.718 1.00 65.50 172 ASP A C 1
ATOM 1318 O O . ASP A 1 172 ? 33.939 -3.489 -17.432 1.00 65.50 172 ASP A O 1
ATOM 1322 N N . ALA A 1 173 ? 35.252 -4.873 -18.622 1.00 70.38 173 ALA A N 1
ATOM 1323 C CA . ALA A 1 173 ? 35.902 -3.853 -19.429 1.00 70.38 173 ALA A CA 1
ATOM 1324 C C . ALA A 1 173 ? 34.921 -3.108 -20.352 1.00 70.38 173 ALA A C 1
ATOM 1326 O O . ALA A 1 173 ? 34.935 -1.882 -20.352 1.00 70.38 173 ALA A O 1
ATOM 1327 N N . ASP A 1 174 ? 34.026 -3.808 -21.052 1.00 77.00 174 ASP A N 1
ATOM 1328 C CA . ASP A 1 174 ? 33.024 -3.206 -21.947 1.00 77.00 174 ASP A CA 1
ATOM 1329 C C . ASP A 1 174 ? 32.061 -2.286 -21.185 1.00 77.00 174 ASP A C 1
ATOM 1331 O O . ASP A 1 174 ? 31.781 -1.160 -21.599 1.00 77.00 174 ASP A O 1
ATOM 1335 N N . VAL A 1 175 ? 31.597 -2.737 -20.013 1.00 79.06 175 VAL A N 1
ATOM 1336 C CA . VAL A 1 175 ? 30.751 -1.921 -19.129 1.00 79.06 175 VAL A CA 1
ATOM 1337 C C . VAL A 1 175 ? 31.519 -0.682 -18.674 1.00 79.06 175 VAL A C 1
ATOM 1339 O O . VAL A 1 175 ? 30.991 0.425 -18.738 1.00 79.06 175 VAL A O 1
ATOM 1342 N N . ASN A 1 176 ? 32.772 -0.842 -18.245 1.00 78.19 176 ASN A N 1
ATOM 1343 C CA . ASN A 1 176 ? 33.588 0.271 -17.764 1.00 78.19 176 ASN A CA 1
ATOM 1344 C C . ASN A 1 176 ? 33.907 1.297 -18.861 1.00 78.19 176 ASN A C 1
ATOM 1346 O O . ASN A 1 176 ? 33.918 2.490 -18.563 1.00 78.19 176 ASN A O 1
ATOM 1350 N N . ILE A 1 177 ? 34.106 0.867 -20.113 1.00 81.25 177 ILE A N 1
ATOM 1351 C CA . ILE A 1 177 ? 34.298 1.762 -21.265 1.00 81.25 177 ILE A CA 1
ATOM 1352 C C . ILE A 1 177 ? 33.072 2.664 -21.441 1.00 81.25 177 ILE A C 1
ATOM 1354 O O . ILE A 1 177 ? 33.211 3.885 -21.501 1.00 81.25 177 ILE A O 1
ATOM 1358 N N . VAL A 1 178 ? 31.870 2.079 -21.446 1.00 82.50 178 VAL A N 1
ATOM 1359 C CA . VAL A 1 178 ? 30.611 2.830 -21.576 1.00 82.50 178 VAL A CA 1
ATOM 1360 C C . VAL A 1 178 ? 30.403 3.763 -20.379 1.00 82.50 178 VAL A C 1
ATOM 1362 O O . VAL A 1 178 ? 30.111 4.945 -20.550 1.00 82.50 178 VAL A O 1
ATOM 1365 N N . LEU A 1 179 ? 30.604 3.268 -19.153 1.00 83.38 179 LEU A N 1
ATOM 1366 C CA . LEU A 1 179 ? 30.425 4.069 -17.939 1.00 83.38 179 LEU A CA 1
ATOM 1367 C C . LEU A 1 179 ? 31.396 5.254 -17.858 1.00 83.38 179 LEU A C 1
ATOM 1369 O O . LEU A 1 179 ? 31.004 6.315 -17.379 1.00 83.38 179 LEU A O 1
ATOM 1373 N N . ALA A 1 180 ? 32.634 5.104 -18.337 1.00 83.69 180 ALA A N 1
ATOM 1374 C CA . ALA A 1 180 ? 33.642 6.164 -18.316 1.00 83.69 180 ALA A CA 1
ATOM 1375 C C . ALA A 1 180 ? 33.306 7.353 -19.234 1.00 83.69 180 ALA A C 1
ATOM 1377 O O . ALA A 1 180 ? 33.893 8.426 -19.085 1.00 83.69 180 ALA A O 1
ATOM 1378 N N . ARG A 1 181 ? 32.381 7.177 -20.185 1.00 84.19 181 ARG A N 1
ATOM 1379 C CA . ARG A 1 181 ? 31.944 8.223 -21.122 1.00 84.19 181 ARG A CA 1
ATOM 1380 C C . ARG A 1 181 ? 30.649 8.910 -20.721 1.00 84.19 181 ARG A C 1
ATOM 1382 O O . ARG A 1 181 ? 30.319 9.958 -21.274 1.00 84.19 181 ARG A O 1
ATOM 1389 N N . ILE A 1 182 ? 29.927 8.371 -19.747 1.00 84.75 182 ILE A N 1
ATOM 1390 C CA . ILE A 1 182 ? 28.679 8.961 -19.271 1.00 84.75 182 ILE A CA 1
ATOM 1391 C C . ILE A 1 182 ? 28.997 9.873 -18.090 1.00 84.75 182 ILE A C 1
ATOM 1393 O O . ILE A 1 182 ? 29.413 9.413 -17.028 1.00 84.75 182 ILE A O 1
ATOM 1397 N N . THR A 1 183 ? 28.767 11.173 -18.263 1.00 78.44 183 THR A N 1
ATOM 1398 C CA . THR A 1 183 ? 28.836 12.135 -17.157 1.00 78.44 183 THR A CA 1
ATOM 1399 C C . THR A 1 183 ? 27.453 12.231 -16.511 1.00 78.44 183 THR A C 1
ATOM 1401 O O . THR A 1 183 ? 26.524 12.674 -17.175 1.00 78.44 183 THR A O 1
ATOM 1404 N N . PRO A 1 184 ? 27.257 11.824 -15.245 1.00 71.69 184 PRO A N 1
ATOM 1405 C CA . PRO A 1 184 ? 25.934 11.865 -14.624 1.00 71.69 184 PRO A CA 1
ATOM 1406 C C . PRO A 1 184 ? 25.382 13.297 -14.525 1.00 71.69 184 PRO A C 1
ATOM 1408 O O . PRO A 1 184 ? 26.114 14.224 -14.180 1.00 71.69 184 PRO A O 1
ATOM 1411 N N . GLY A 1 185 ? 24.078 13.476 -14.753 1.00 60.03 185 GLY A N 1
ATOM 1412 C CA . GLY A 1 185 ? 23.385 14.766 -14.598 1.00 60.03 185 GLY A CA 1
ATOM 1413 C C . GLY A 1 185 ? 23.319 15.672 -15.839 1.00 60.03 185 GLY A C 1
ATOM 1414 O O . GLY A 1 185 ? 22.533 16.632 -15.827 1.00 60.03 185 GLY A O 1
ATOM 1415 N N . THR A 1 186 ? 24.048 15.345 -16.909 1.00 73.44 186 THR A N 1
ATOM 1416 C CA . THR A 1 186 ? 23.984 16.000 -18.232 1.00 73.44 186 THR A CA 1
ATOM 1417 C C . THR A 1 186 ? 22.661 15.721 -18.951 1.00 73.44 186 THR A C 1
ATOM 1419 O O . THR A 1 186 ? 21.831 14.946 -18.468 1.00 73.44 186 THR A O 1
ATOM 1422 N N . SER A 1 187 ? 22.375 16.416 -20.056 1.00 85.62 187 SER A N 1
ATOM 1423 C CA . SER A 1 187 ? 21.161 16.149 -20.844 1.00 85.62 187 SER A CA 1
ATOM 1424 C C . SER A 1 187 ? 21.203 14.767 -21.519 1.00 85.62 187 SER A C 1
ATOM 1426 O O . SER A 1 187 ? 22.256 14.158 -21.672 1.00 85.62 187 SER A O 1
ATOM 1428 N N . GLU A 1 188 ? 20.040 14.242 -21.904 1.00 82.88 188 GLU A N 1
ATOM 1429 C CA . GLU A 1 188 ? 19.942 12.957 -22.612 1.00 82.88 188 GLU A CA 1
ATOM 1430 C C . GLU A 1 188 ? 20.739 12.962 -23.930 1.00 82.88 188 GLU A C 1
ATOM 1432 O O . GLU A 1 188 ? 21.437 11.996 -24.235 1.00 82.88 188 GLU A O 1
ATOM 1437 N N . ASP A 1 189 ? 20.680 14.075 -24.666 1.00 83.19 189 ASP A N 1
ATOM 1438 C CA . ASP A 1 189 ? 21.393 14.261 -25.932 1.00 83.19 189 ASP A CA 1
ATOM 1439 C C . ASP A 1 189 ? 22.911 14.362 -25.716 1.00 83.19 189 ASP A C 1
ATOM 1441 O O . ASP A 1 189 ? 23.682 13.797 -26.489 1.00 83.19 189 ASP A O 1
ATOM 1445 N N . GLU A 1 190 ? 23.352 15.001 -24.627 1.00 84.06 190 GLU A N 1
ATOM 1446 C CA . GLU A 1 190 ? 24.769 15.039 -24.236 1.00 84.06 190 GLU A CA 1
ATOM 1447 C C . GLU A 1 190 ? 25.311 13.641 -23.917 1.00 84.06 190 GLU A C 1
ATOM 1449 O O . GLU A 1 190 ? 26.438 13.324 -24.292 1.00 84.06 190 GLU A O 1
ATOM 1454 N N . VAL A 1 191 ? 24.516 12.789 -23.259 1.00 84.50 191 VAL A N 1
ATOM 1455 C CA . VAL A 1 191 ? 24.891 11.389 -22.987 1.00 84.50 191 VAL A CA 1
ATOM 1456 C C . VAL A 1 191 ? 24.972 10.583 -24.283 1.00 84.50 191 VAL A C 1
ATOM 1458 O O . VAL A 1 191 ? 25.906 9.809 -24.477 1.00 84.50 191 VAL A O 1
ATOM 1461 N N . LEU A 1 192 ? 24.017 10.766 -25.195 1.00 84.25 192 LEU A N 1
ATOM 1462 C CA . LEU A 1 192 ? 24.043 10.104 -26.499 1.00 84.25 192 LEU A CA 1
ATOM 1463 C C . LEU A 1 192 ? 25.277 10.524 -27.318 1.00 84.25 192 LEU A C 1
ATOM 1465 O O . LEU A 1 192 ? 25.947 9.687 -27.928 1.00 84.25 192 LEU A O 1
ATOM 1469 N N . GLN A 1 193 ? 25.608 11.816 -27.292 1.00 84.56 193 GLN A N 1
ATOM 1470 C CA . GLN A 1 193 ? 26.779 12.361 -27.967 1.00 84.56 193 GLN A CA 1
ATOM 1471 C C . GLN A 1 193 ? 28.084 11.863 -27.338 1.00 84.56 193 GLN A C 1
ATOM 1473 O O . GLN A 1 193 ? 29.010 11.512 -28.066 1.00 84.56 193 GLN A O 1
ATOM 1478 N N . SER A 1 194 ? 28.166 11.775 -26.008 1.00 83.62 194 SER A N 1
ATOM 1479 C CA . SER A 1 194 ? 29.377 11.305 -25.324 1.00 83.62 194 SER A CA 1
ATOM 1480 C C . SER A 1 194 ? 29.669 9.821 -25.566 1.00 83.62 194 SER A C 1
ATOM 1482 O O . SER A 1 194 ? 30.822 9.400 -25.489 1.00 83.62 194 SER A O 1
ATOM 1484 N N . LEU A 1 195 ? 28.639 9.041 -25.901 1.00 84.25 195 LEU A N 1
ATOM 1485 C CA . LEU A 1 195 ? 28.742 7.632 -26.283 1.00 84.25 195 LEU A CA 1
ATOM 1486 C C . LEU A 1 195 ? 29.026 7.412 -27.780 1.00 84.25 195 LEU A C 1
ATOM 1488 O O . LEU A 1 195 ? 29.256 6.274 -28.197 1.00 84.25 195 LEU A O 1
ATOM 1492 N N . SER A 1 196 ? 29.057 8.479 -28.583 1.00 81.06 196 SER A N 1
ATOM 1493 C CA . SER A 1 196 ? 29.531 8.461 -29.976 1.00 81.06 196 SER A CA 1
ATOM 1494 C C . SER A 1 196 ? 31.069 8.515 -30.023 1.00 81.06 196 SER A C 1
ATOM 1496 O O . SER A 1 196 ? 31.666 9.406 -30.624 1.00 81.06 196 SER A O 1
ATOM 1498 N N . ASP A 1 197 ? 31.705 7.585 -29.306 1.00 79.62 197 ASP A N 1
ATOM 1499 C CA . ASP A 1 197 ? 33.156 7.436 -29.154 1.00 79.62 197 ASP A CA 1
ATOM 1500 C C . ASP A 1 197 ? 33.613 6.119 -29.821 1.00 79.62 197 ASP A C 1
ATOM 1502 O O . ASP A 1 197 ? 32.951 5.092 -29.638 1.00 79.62 197 ASP A O 1
ATOM 1506 N N . PRO A 1 198 ? 34.755 6.089 -30.540 1.00 77.81 198 PRO A N 1
ATOM 1507 C CA . PRO A 1 198 ? 35.262 4.880 -31.201 1.00 77.81 198 PRO A CA 1
ATOM 1508 C C . PRO A 1 198 ? 35.429 3.652 -30.283 1.00 77.81 198 PRO A C 1
ATOM 1510 O O . PRO A 1 198 ? 35.295 2.509 -30.730 1.00 77.81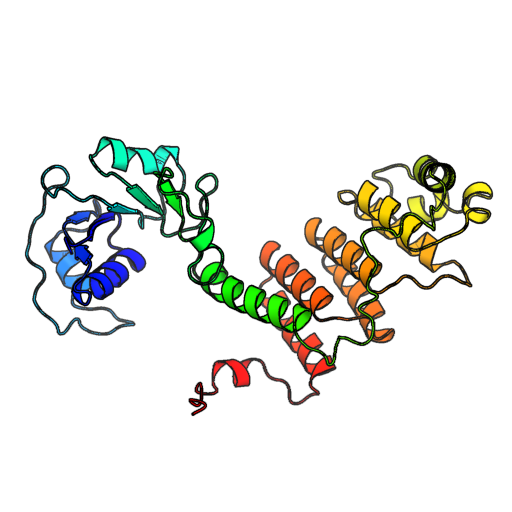 198 PRO A O 1
ATOM 1513 N N . ALA A 1 199 ? 35.704 3.857 -28.991 1.00 76.00 199 ALA A N 1
ATOM 1514 C CA . ALA A 1 199 ? 35.795 2.787 -27.998 1.00 76.00 199 ALA A CA 1
ATOM 1515 C C . ALA A 1 199 ? 34.407 2.211 -27.664 1.00 76.00 199 ALA A C 1
ATOM 1517 O O . ALA A 1 199 ? 34.238 1.000 -27.526 1.00 76.00 199 ALA A O 1
ATOM 1518 N N . CYS A 1 200 ? 33.387 3.065 -27.599 1.00 78.62 200 CYS A N 1
ATOM 1519 C CA . CYS A 1 200 ? 32.000 2.638 -27.442 1.00 78.62 200 CYS A CA 1
ATOM 1520 C C . CYS A 1 200 ? 31.486 1.969 -28.729 1.00 78.62 200 CYS A C 1
ATOM 1522 O O . CYS A 1 200 ? 30.768 0.976 -28.652 1.00 78.62 200 CYS A O 1
ATOM 1524 N N . ASP A 1 201 ? 31.901 2.444 -29.906 1.00 78.12 201 ASP A N 1
ATOM 1525 C CA . ASP A 1 201 ? 31.530 1.865 -31.205 1.00 78.12 201 ASP A CA 1
ATOM 1526 C C . ASP A 1 201 ? 32.084 0.467 -31.458 1.00 78.12 201 ASP A C 1
ATOM 1528 O O . ASP A 1 201 ? 31.442 -0.344 -32.126 1.00 78.12 201 ASP A O 1
ATOM 1532 N N . SER A 1 202 ? 33.250 0.173 -30.893 1.00 77.44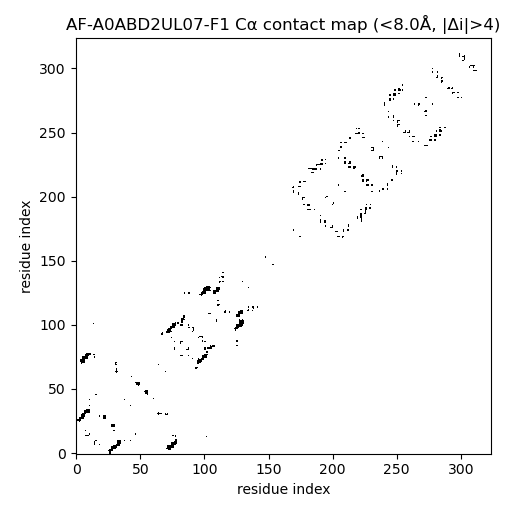 202 SER A N 1
ATOM 1533 C CA . SER A 1 202 ? 33.867 -1.153 -30.950 1.00 77.44 202 SER A CA 1
ATOM 1534 C C . SER A 1 202 ? 33.357 -2.108 -29.867 1.00 77.44 202 SER A C 1
ATOM 1536 O O . SER A 1 202 ? 33.628 -3.308 -29.933 1.00 77.44 202 SER A O 1
ATOM 1538 N N . THR A 1 203 ? 32.585 -1.611 -28.895 1.00 80.62 203 THR A N 1
ATOM 1539 C CA . THR A 1 203 ? 32.032 -2.433 -27.817 1.00 80.62 203 THR A CA 1
ATOM 1540 C C . THR A 1 203 ? 30.898 -3.319 -28.332 1.00 80.62 203 THR A C 1
ATOM 1542 O O . THR A 1 203 ? 29.943 -2.857 -28.960 1.00 80.62 203 THR A O 1
ATOM 1545 N N . ARG A 1 204 ? 30.957 -4.618 -28.017 1.00 81.31 204 ARG A N 1
ATOM 1546 C CA . ARG A 1 204 ? 29.883 -5.560 -28.351 1.00 81.31 204 ARG A CA 1
ATOM 1547 C C . ARG A 1 204 ? 28.661 -5.299 -27.471 1.00 81.31 204 ARG A C 1
ATOM 1549 O O . ARG A 1 204 ? 28.661 -5.606 -26.280 1.00 81.31 204 ARG A O 1
ATOM 1556 N N . ILE A 1 205 ? 27.587 -4.803 -28.077 1.00 86.12 205 ILE A N 1
ATOM 1557 C CA . ILE A 1 205 ? 26.338 -4.540 -27.359 1.00 86.12 205 ILE A CA 1
ATOM 1558 C C . ILE A 1 205 ? 25.543 -5.829 -27.178 1.00 86.12 205 ILE A C 1
ATOM 1560 O O . ILE A 1 205 ? 25.336 -6.607 -28.108 1.00 86.12 205 ILE A O 1
ATOM 1564 N N . THR A 1 206 ? 25.135 -6.056 -25.933 1.00 87.44 206 THR A N 1
ATOM 1565 C CA . THR A 1 206 ? 24.328 -7.190 -25.487 1.00 87.44 206 THR A CA 1
ATOM 1566 C C . THR A 1 206 ? 23.330 -6.700 -24.450 1.00 87.44 206 THR A C 1
ATOM 1568 O O . THR A 1 206 ? 23.574 -5.689 -23.788 1.00 87.44 206 THR A O 1
ATOM 1571 N N . ASP A 1 207 ? 22.251 -7.448 -24.240 1.00 86.81 207 ASP A N 1
ATOM 1572 C CA . ASP A 1 207 ? 21.266 -7.095 -23.219 1.00 86.81 207 ASP A CA 1
ATOM 1573 C C . ASP A 1 207 ? 21.872 -6.994 -21.824 1.00 86.81 207 ASP A C 1
ATOM 1575 O O . ASP A 1 207 ? 21.556 -6.068 -21.093 1.00 86.81 207 ASP A O 1
ATOM 1579 N N . ASN A 1 208 ? 22.815 -7.873 -21.483 1.00 84.50 208 ASN A N 1
ATOM 1580 C CA . ASN A 1 208 ? 23.525 -7.835 -20.205 1.00 84.50 208 ASN A CA 1
ATOM 1581 C C . ASN A 1 208 ? 24.331 -6.532 -20.022 1.00 84.50 208 ASN A C 1
ATOM 1583 O O . ASN A 1 208 ? 24.311 -5.931 -18.949 1.00 84.50 208 ASN A O 1
ATOM 1587 N N . LEU A 1 209 ? 25.014 -6.056 -21.072 1.00 86.25 209 LEU A N 1
ATOM 1588 C CA . LEU A 1 209 ? 25.718 -4.767 -21.039 1.00 86.25 209 LEU A CA 1
ATOM 1589 C C . LEU A 1 209 ? 24.732 -3.632 -20.730 1.00 86.25 209 LEU A C 1
ATOM 1591 O O . LEU A 1 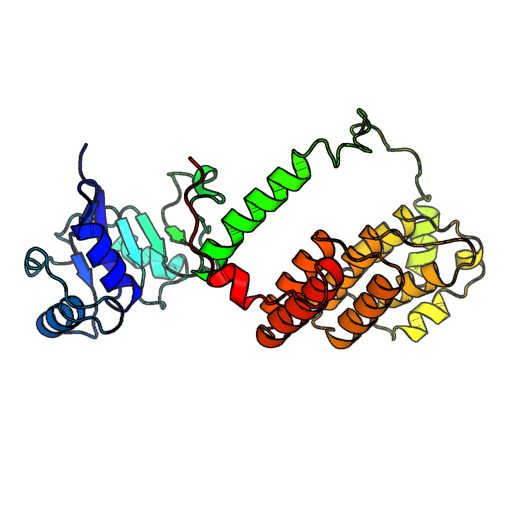209 ? 24.945 -2.865 -19.789 1.00 86.25 209 LEU A O 1
ATOM 1595 N N . VAL A 1 210 ? 23.642 -3.552 -21.499 1.00 90.88 210 VAL A N 1
ATOM 1596 C CA . VAL A 1 210 ? 22.623 -2.504 -21.348 1.00 90.88 210 VAL A CA 1
ATOM 1597 C C . VAL A 1 210 ? 21.953 -2.597 -19.978 1.00 90.88 210 VAL A C 1
ATOM 1599 O O . VAL A 1 210 ? 21.804 -1.583 -19.301 1.00 90.88 210 VAL A O 1
ATOM 1602 N N . ASP A 1 211 ? 21.639 -3.803 -19.513 1.00 88.81 211 ASP A N 1
ATOM 1603 C CA . ASP A 1 211 ? 21.040 -4.066 -18.207 1.00 88.81 211 ASP A CA 1
ATOM 1604 C C . ASP A 1 211 ? 21.882 -3.509 -17.057 1.00 88.81 211 ASP A C 1
ATOM 1606 O O . ASP A 1 211 ? 21.385 -2.798 -16.178 1.00 88.81 211 ASP A O 1
ATOM 1610 N N . ARG A 1 212 ? 23.189 -3.788 -17.092 1.00 85.31 212 ARG A N 1
ATOM 1611 C CA . ARG A 1 212 ? 24.147 -3.326 -16.084 1.00 85.31 212 ARG A CA 1
ATOM 1612 C C . ARG A 1 212 ? 24.302 -1.810 -16.104 1.00 85.31 212 ARG A C 1
ATOM 1614 O O . ARG A 1 212 ? 24.374 -1.193 -15.038 1.00 85.31 212 ARG A O 1
ATOM 1621 N N . VAL A 1 213 ? 24.310 -1.201 -17.290 1.00 87.81 213 VAL A N 1
ATOM 1622 C CA . VAL A 1 213 ? 24.350 0.260 -17.444 1.00 87.81 213 VAL A CA 1
ATOM 1623 C C . VAL A 1 213 ? 23.066 0.893 -16.891 1.00 87.81 213 VAL A C 1
ATOM 1625 O O . VAL A 1 213 ? 23.141 1.800 -16.059 1.00 87.81 213 VAL A O 1
ATOM 1628 N N . LEU A 1 214 ? 21.887 0.366 -17.238 1.00 91.62 214 LEU A N 1
ATOM 1629 C CA . LEU A 1 214 ? 20.602 0.823 -16.696 1.00 91.62 214 LEU A CA 1
ATOM 1630 C C . LEU A 1 214 ? 20.536 0.674 -15.171 1.00 91.62 214 LEU A C 1
ATOM 1632 O O . LEU A 1 214 ? 20.082 1.583 -14.475 1.00 91.62 214 LEU A O 1
ATOM 1636 N N . TYR A 1 215 ? 21.034 -0.438 -14.625 1.00 86.25 215 TYR A N 1
ATOM 1637 C CA . TYR A 1 215 ? 21.108 -0.648 -13.181 1.00 86.25 215 TYR A CA 1
ATOM 1638 C C . TYR A 1 215 ? 21.987 0.406 -12.494 1.00 86.25 215 TYR A C 1
ATOM 1640 O O . TYR A 1 215 ? 21.617 0.938 -11.440 1.00 86.25 215 TYR A O 1
ATOM 1648 N N . ARG A 1 216 ? 23.128 0.755 -13.102 1.00 86.75 216 ARG A N 1
ATOM 1649 C CA . ARG A 1 216 ? 24.053 1.767 -12.576 1.00 86.75 216 ARG A CA 1
ATOM 1650 C C . ARG A 1 216 ? 23.448 3.172 -12.562 1.00 86.75 216 ARG A C 1
ATOM 1652 O O . ARG A 1 216 ? 23.751 3.941 -11.644 1.00 86.75 216 ARG A O 1
ATOM 1659 N N . PHE A 1 217 ? 22.582 3.475 -13.527 1.00 89.00 217 PHE A N 1
ATOM 1660 C CA . PHE A 1 217 ? 21.883 4.755 -13.670 1.00 89.00 217 PHE A CA 1
ATOM 1661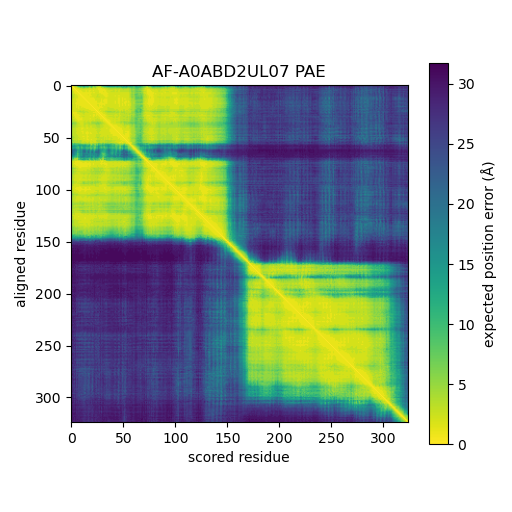 C C . PHE A 1 217 ? 20.405 4.701 -13.260 1.00 89.00 217 PHE A C 1
ATOM 1663 O O . PHE A 1 217 ? 19.626 5.579 -13.615 1.00 89.00 217 PHE A O 1
ATOM 1670 N N . LYS A 1 218 ? 20.003 3.737 -12.420 1.00 88.50 218 LYS A N 1
ATOM 1671 C CA . LYS A 1 218 ? 18.604 3.579 -11.968 1.00 88.50 218 LYS A CA 1
ATOM 1672 C C . LYS A 1 218 ? 17.989 4.808 -11.279 1.00 88.50 218 LYS A C 1
ATOM 1674 O O . LYS A 1 218 ? 16.770 4.887 -11.152 1.00 88.50 218 LYS A O 1
ATOM 1679 N N . ASN A 1 219 ? 18.833 5.733 -10.818 1.00 88.31 219 ASN A N 1
ATOM 1680 C CA . ASN A 1 219 ? 18.455 6.989 -10.163 1.00 88.31 219 ASN A CA 1
ATOM 1681 C C . ASN A 1 219 ? 18.758 8.236 -11.022 1.00 88.31 219 ASN A C 1
ATOM 1683 O O . ASN A 1 219 ? 18.543 9.353 -10.563 1.00 88.31 219 ASN A O 1
ATOM 1687 N N . ASP A 1 220 ? 19.261 8.066 -12.247 1.00 90.44 220 ASP A N 1
ATOM 1688 C CA . ASP A 1 220 ? 19.519 9.137 -13.211 1.00 90.44 220 ASP A CA 1
ATOM 1689 C C . ASP A 1 220 ? 18.891 8.763 -14.557 1.00 90.44 220 ASP A C 1
ATOM 1691 O O . ASP A 1 220 ? 19.498 8.114 -15.411 1.00 90.44 220 ASP A O 1
ATOM 1695 N N . TRP A 1 221 ? 17.634 9.172 -14.732 1.00 93.12 221 TRP A N 1
ATOM 1696 C CA . TRP A 1 221 ? 16.858 8.822 -15.917 1.00 93.12 221 TRP A CA 1
ATOM 1697 C C . TRP A 1 221 ? 17.456 9.369 -17.217 1.00 93.12 221 TRP A C 1
ATOM 1699 O O . TRP A 1 221 ? 17.217 8.768 -18.258 1.00 93.12 221 TRP A O 1
ATOM 1709 N N . LYS A 1 222 ? 18.213 10.477 -17.179 1.00 93.31 222 LYS A N 1
ATOM 1710 C CA . LYS A 1 222 ? 18.805 11.074 -18.385 1.00 93.31 222 LYS A CA 1
ATOM 1711 C C . LYS A 1 222 ? 19.928 10.186 -18.906 1.00 93.31 222 LYS A C 1
ATOM 1713 O O . LYS A 1 222 ? 19.915 9.804 -20.071 1.00 93.31 222 LYS A O 1
ATOM 1718 N N . SER A 1 223 ? 20.828 9.788 -18.005 1.00 92.00 223 SER A N 1
ATOM 1719 C CA . SER A 1 223 ? 21.912 8.848 -18.296 1.00 92.00 223 SER A CA 1
ATOM 1720 C C . SER A 1 223 ? 21.385 7.481 -18.728 1.00 92.00 223 SER A C 1
ATOM 1722 O O . SER A 1 223 ? 21.859 6.921 -19.712 1.00 92.00 223 SER A O 1
ATOM 1724 N N . ALA A 1 224 ? 20.366 6.960 -18.035 1.00 93.06 224 ALA A N 1
ATOM 1725 C CA . ALA A 1 224 ? 19.750 5.683 -18.386 1.00 93.06 224 ALA A CA 1
ATOM 1726 C C . ALA A 1 224 ? 19.094 5.714 -19.778 1.00 93.06 224 ALA A C 1
ATOM 1728 O O . ALA A 1 224 ? 19.320 4.813 -20.583 1.00 93.06 224 ALA A O 1
ATOM 1729 N N . LEU A 1 225 ? 18.309 6.754 -20.074 1.00 93.69 225 LEU A N 1
ATOM 1730 C CA . LEU A 1 225 ? 17.610 6.894 -21.351 1.00 93.69 225 LEU A CA 1
ATOM 1731 C C . LEU A 1 225 ? 18.583 7.154 -22.510 1.00 93.69 225 LEU A C 1
ATOM 1733 O O . LEU A 1 225 ? 18.455 6.516 -23.551 1.00 93.69 225 LEU A O 1
ATOM 1737 N N . GLY A 1 226 ? 19.588 8.014 -22.317 1.00 91.25 226 GLY A N 1
ATOM 1738 C CA . GLY A 1 226 ? 20.624 8.279 -23.319 1.00 91.25 226 GLY A CA 1
ATOM 1739 C C . GLY A 1 226 ? 21.440 7.029 -23.656 1.00 91.25 226 GLY A C 1
ATOM 1740 O O . GLY A 1 226 ? 21.608 6.699 -24.828 1.00 91.25 226 GLY A O 1
ATOM 1741 N N . ALA A 1 227 ? 21.861 6.267 -22.639 1.00 90.94 227 ALA A N 1
ATOM 1742 C CA . ALA A 1 227 ? 22.559 4.998 -22.844 1.00 90.94 227 ALA A CA 1
ATOM 1743 C C . ALA A 1 227 ? 21.685 3.948 -23.548 1.00 90.94 227 ALA A C 1
ATOM 1745 O O . ALA A 1 227 ? 22.169 3.206 -24.401 1.00 90.94 227 ALA A O 1
ATOM 1746 N N . PHE A 1 228 ? 20.390 3.899 -23.230 1.00 94.31 228 PHE A N 1
ATOM 1747 C CA . PHE A 1 228 ? 19.456 2.999 -23.902 1.00 94.31 228 PHE A CA 1
ATOM 1748 C C . PHE A 1 228 ? 19.261 3.366 -25.378 1.00 94.31 228 PHE A C 1
ATOM 1750 O O . PHE A 1 228 ? 19.333 2.491 -26.238 1.00 94.31 228 PHE A O 1
ATOM 1757 N N . ARG A 1 229 ? 19.091 4.656 -25.693 1.00 92.06 229 ARG A N 1
ATOM 1758 C CA . ARG A 1 229 ? 18.978 5.139 -27.079 1.00 92.06 229 ARG A CA 1
ATOM 1759 C C . ARG A 1 229 ? 20.250 4.913 -27.886 1.00 92.06 229 ARG A C 1
ATOM 1761 O O . ARG A 1 229 ? 20.172 4.543 -29.053 1.00 92.06 229 ARG A O 1
ATOM 1768 N N . TRP A 1 230 ? 21.414 5.088 -27.263 1.00 91.06 230 TRP A N 1
ATOM 1769 C CA . TRP A 1 230 ? 22.695 4.728 -27.866 1.00 91.06 230 TRP A CA 1
ATOM 1770 C C . TRP A 1 230 ? 22.770 3.234 -28.197 1.00 91.06 230 TRP A C 1
ATOM 1772 O O . TRP A 1 230 ? 23.252 2.858 -29.261 1.00 91.06 230 TRP A O 1
ATOM 1782 N N . ALA A 1 231 ? 22.267 2.369 -27.314 1.00 91.31 231 ALA A N 1
ATOM 1783 C CA . ALA A 1 231 ? 22.203 0.948 -27.617 1.00 91.31 231 ALA A CA 1
ATOM 1784 C C . ALA A 1 231 ? 21.242 0.680 -28.790 1.00 91.31 231 ALA A C 1
ATOM 1786 O O . ALA A 1 231 ? 21.608 -0.030 -29.722 1.00 91.31 231 ALA A O 1
ATOM 1787 N N . GLN A 1 232 ? 20.055 1.298 -28.794 1.00 91.25 232 GLN A N 1
ATOM 1788 C CA . GLN A 1 232 ? 19.057 1.168 -29.867 1.00 91.25 232 GLN A CA 1
ATOM 1789 C C . GLN A 1 232 ? 19.528 1.680 -31.235 1.00 91.25 232 GLN A C 1
ATOM 1791 O O . GLN A 1 232 ? 19.066 1.175 -32.253 1.00 91.25 232 GLN A O 1
ATOM 1796 N N . SER A 1 233 ? 20.431 2.664 -31.294 1.00 89.88 233 SER A N 1
ATOM 1797 C CA . SER A 1 233 ? 20.921 3.208 -32.572 1.00 89.88 233 SER A CA 1
ATOM 1798 C C . SER A 1 233 ? 21.795 2.221 -33.356 1.00 89.88 233 SER A C 1
ATOM 1800 O O . SER A 1 233 ? 22.204 2.498 -34.485 1.00 89.88 233 SER A O 1
ATOM 1802 N N . ARG A 1 234 ? 22.093 1.054 -32.776 1.00 88.12 234 ARG A N 1
ATOM 1803 C CA . ARG A 1 234 ? 23.010 0.073 -33.343 1.00 88.12 234 ARG A CA 1
ATOM 1804 C C . ARG A 1 234 ? 22.275 -0.860 -34.298 1.00 88.12 234 ARG A C 1
ATOM 1806 O O . ARG A 1 234 ? 21.328 -1.528 -33.892 1.00 88.12 234 ARG A O 1
ATOM 1813 N N . PRO A 1 235 ? 22.752 -0.999 -35.547 1.00 83.19 235 PRO A N 1
ATOM 1814 C CA . PRO A 1 235 ? 21.988 -1.629 -36.625 1.00 83.19 235 PRO A CA 1
ATOM 1815 C C . PRO A 1 235 ? 21.633 -3.105 -36.384 1.00 83.19 235 PRO A C 1
ATOM 1817 O O . PRO A 1 235 ? 20.646 -3.586 -36.929 1.00 83.19 235 PRO A O 1
ATOM 1820 N N . ASN A 1 236 ? 22.400 -3.817 -35.553 1.00 85.94 236 ASN A N 1
ATOM 1821 C CA . ASN A 1 236 ? 22.210 -5.246 -35.278 1.00 85.94 236 ASN A CA 1
ATOM 1822 C C . ASN A 1 236 ? 21.766 -5.535 -33.837 1.00 85.94 236 ASN A C 1
ATOM 1824 O O . ASN A 1 236 ? 21.939 -6.655 -33.357 1.00 85.94 236 ASN A O 1
ATOM 1828 N N . TYR A 1 237 ? 21.239 -4.537 -33.128 1.00 89.56 237 TYR A N 1
ATOM 1829 C CA . TYR A 1 237 ? 20.805 -4.702 -31.749 1.00 89.56 237 TYR A CA 1
ATOM 1830 C C . TYR A 1 237 ? 19.340 -4.310 -31.581 1.00 89.56 237 TYR A C 1
ATOM 1832 O O . TYR A 1 237 ? 18.932 -3.199 -31.908 1.00 89.56 237 TYR A O 1
ATOM 1840 N N . LYS A 1 238 ? 18.551 -5.239 -31.043 1.00 89.94 238 LYS A N 1
ATOM 1841 C CA . LYS A 1 238 ? 17.172 -4.999 -30.625 1.00 89.94 238 LYS A CA 1
ATOM 1842 C C . LYS A 1 238 ? 17.085 -5.310 -29.132 1.00 89.94 238 LYS A C 1
ATOM 1844 O O . LYS A 1 238 ? 17.302 -6.470 -28.783 1.00 89.94 238 LYS A O 1
ATOM 1849 N N . PRO A 1 239 ? 16.814 -4.317 -28.268 1.00 91.94 239 PRO A N 1
ATOM 1850 C CA . PRO A 1 239 ? 16.672 -4.571 -26.841 1.00 91.94 239 PRO A CA 1
ATOM 1851 C C . PRO A 1 239 ? 15.492 -5.505 -26.570 1.00 91.94 239 PRO A C 1
ATOM 1853 O O . PRO A 1 239 ? 14.441 -5.377 -27.204 1.00 91.94 239 PRO A O 1
ATOM 1856 N N . SER A 1 240 ? 15.646 -6.404 -25.603 1.00 90.12 240 SER A N 1
ATOM 1857 C CA . SER A 1 240 ? 14.541 -7.233 -25.122 1.00 90.12 240 SER A CA 1
ATOM 1858 C C . SER A 1 240 ? 13.457 -6.422 -24.394 1.00 90.12 240 SER A C 1
ATOM 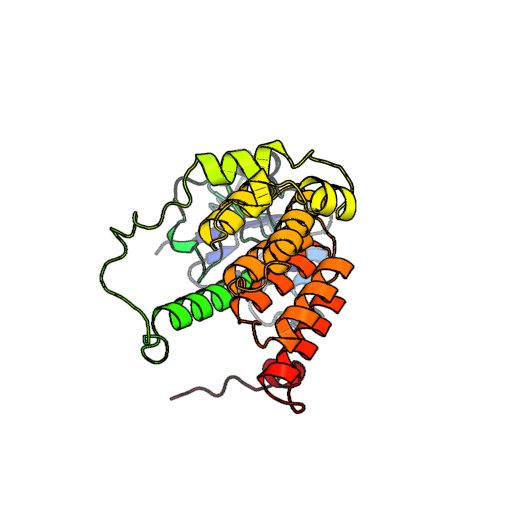1860 O O . SER A 1 240 ? 13.748 -5.346 -23.847 1.00 90.12 240 SER A O 1
ATOM 1862 N N . PRO A 1 241 ? 12.207 -6.930 -24.340 1.00 88.19 241 PRO A N 1
ATOM 1863 C CA . PRO A 1 241 ? 11.117 -6.322 -23.574 1.00 88.19 241 PRO A CA 1
ATOM 1864 C C . PRO A 1 241 ? 11.499 -5.990 -22.125 1.00 88.19 241 PRO A C 1
ATOM 1866 O O . PRO A 1 241 ? 11.107 -4.946 -21.606 1.00 88.19 241 PRO A O 1
ATOM 1869 N N . GLU A 1 242 ? 12.319 -6.824 -21.482 1.00 88.62 242 GLU A N 1
ATOM 1870 C CA . GLU A 1 242 ? 12.756 -6.676 -20.092 1.00 88.62 242 GLU A CA 1
ATOM 1871 C C . GLU A 1 242 ? 13.555 -5.386 -19.857 1.00 88.62 242 GLU A C 1
ATOM 1873 O O . GLU A 1 242 ? 13.421 -4.750 -18.802 1.00 88.62 242 GLU A O 1
ATOM 1878 N N . LEU A 1 243 ? 14.365 -4.966 -20.834 1.00 92.06 243 LEU A N 1
ATOM 1879 C CA . LEU A 1 243 ? 15.154 -3.736 -20.745 1.00 92.06 243 LEU A CA 1
ATOM 1880 C C . LEU A 1 243 ? 14.281 -2.489 -20.891 1.00 92.06 243 LEU A C 1
ATOM 1882 O O . LEU A 1 243 ? 14.451 -1.531 -20.129 1.00 92.06 243 LEU A O 1
ATOM 1886 N N . TYR A 1 244 ? 13.310 -2.517 -21.808 1.00 94.38 244 TYR A N 1
ATOM 1887 C CA . TYR A 1 244 ? 12.297 -1.464 -21.912 1.00 94.38 244 TYR A CA 1
ATOM 1888 C C . TYR A 1 244 ? 11.531 -1.320 -20.600 1.00 94.38 244 TYR A C 1
ATOM 1890 O O . TYR A 1 244 ? 11.377 -0.226 -20.065 1.00 94.38 244 TYR A O 1
ATOM 1898 N N . ASP A 1 245 ? 11.131 -2.446 -20.030 1.00 91.50 245 ASP A N 1
ATOM 1899 C CA . ASP A 1 245 ? 10.448 -2.544 -18.754 1.00 91.50 245 ASP A CA 1
ATOM 1900 C C . ASP A 1 245 ? 11.245 -1.934 -17.588 1.00 91.50 245 ASP A C 1
ATOM 1902 O O . ASP A 1 245 ? 10.679 -1.277 -16.705 1.00 91.50 245 ASP A O 1
ATOM 1906 N N . LYS A 1 246 ? 12.569 -2.139 -17.558 1.00 92.75 246 LYS A N 1
ATOM 1907 C CA . LYS A 1 246 ? 13.454 -1.483 -16.584 1.00 92.75 246 LYS A CA 1
ATOM 1908 C C . LYS A 1 246 ? 13.493 0.023 -16.798 1.00 92.75 246 LYS A C 1
ATOM 1910 O O . LYS A 1 246 ? 13.430 0.774 -15.823 1.00 92.75 246 LYS A O 1
ATOM 1915 N N . LEU A 1 247 ? 13.557 0.472 -18.046 1.00 94.75 247 LEU A N 1
ATOM 1916 C CA . LEU A 1 247 ? 13.576 1.891 -18.375 1.00 94.75 247 LEU A CA 1
ATOM 1917 C C . LEU A 1 247 ? 12.244 2.586 -18.041 1.00 94.75 247 LEU A C 1
ATOM 1919 O O . LEU A 1 247 ? 12.261 3.660 -17.438 1.00 94.75 247 LEU A O 1
ATOM 1923 N N . VAL A 1 248 ? 11.103 1.942 -18.311 1.00 93.62 248 VAL A N 1
ATOM 1924 C CA . VAL A 1 248 ? 9.768 2.365 -17.847 1.00 93.62 248 VAL A CA 1
ATOM 1925 C C . VAL A 1 248 ? 9.769 2.540 -16.328 1.00 93.62 248 VAL A C 1
ATOM 1927 O O . VAL A 1 248 ? 9.309 3.562 -15.811 1.00 93.62 248 VAL A O 1
ATOM 1930 N N . ASP A 1 249 ? 10.336 1.580 -15.591 1.00 90.06 249 ASP A N 1
ATOM 1931 C CA . ASP A 1 249 ? 10.397 1.652 -14.132 1.00 90.06 249 ASP A CA 1
ATOM 1932 C C . ASP A 1 249 ? 11.264 2.819 -13.628 1.00 90.06 249 ASP A C 1
ATOM 1934 O O . ASP A 1 249 ? 10.876 3.491 -12.667 1.00 90.06 249 ASP A O 1
ATOM 1938 N N . ILE A 1 250 ? 12.404 3.090 -14.277 1.00 92.38 250 ILE A N 1
ATOM 1939 C CA . ILE A 1 250 ? 13.294 4.224 -13.970 1.00 92.38 250 ILE A CA 1
ATOM 1940 C C . ILE A 1 250 ? 12.580 5.556 -14.235 1.00 92.38 250 ILE A C 1
ATOM 1942 O O . ILE A 1 250 ? 12.534 6.419 -13.353 1.00 92.38 250 ILE A O 1
ATOM 1946 N N . LEU A 1 251 ? 11.974 5.721 -15.415 1.00 94.06 251 LEU A N 1
ATOM 1947 C CA . LEU A 1 251 ? 11.256 6.944 -15.791 1.00 94.06 251 LEU A CA 1
ATOM 1948 C C . LEU A 1 251 ? 10.081 7.213 -14.846 1.00 94.06 251 LEU A C 1
ATOM 1950 O O . LEU A 1 251 ? 9.920 8.334 -14.355 1.00 94.06 251 LEU A O 1
ATOM 1954 N N . GLY A 1 252 ? 9.309 6.175 -14.520 1.00 89.69 252 GLY A N 1
ATOM 1955 C CA . GLY A 1 252 ? 8.196 6.268 -13.584 1.00 89.69 252 GLY A CA 1
ATOM 1956 C C . GLY A 1 252 ? 8.637 6.607 -12.156 1.00 89.69 252 GLY A C 1
ATOM 1957 O O . GLY A 1 252 ? 8.018 7.452 -11.510 1.00 89.69 252 GLY A O 1
ATOM 1958 N N . LYS A 1 253 ? 9.729 6.007 -11.650 1.00 88.94 253 LYS A N 1
ATOM 1959 C CA . LYS A 1 253 ? 10.314 6.354 -10.333 1.00 88.94 253 LYS A CA 1
ATOM 1960 C C . LYS A 1 253 ? 10.677 7.834 -10.250 1.00 88.94 253 LYS A C 1
ATOM 1962 O O . LYS A 1 253 ? 10.425 8.476 -9.234 1.00 88.94 253 LYS A O 1
ATOM 1967 N N . MET A 1 254 ? 11.228 8.365 -11.337 1.00 89.44 254 MET A N 1
ATOM 1968 C CA . MET A 1 254 ? 11.687 9.750 -11.456 1.00 89.44 254 MET A CA 1
ATOM 1969 C C . MET A 1 254 ? 10.574 10.726 -11.878 1.00 89.44 254 MET A C 1
ATOM 1971 O O . MET A 1 254 ? 10.854 11.899 -12.138 1.00 89.44 254 MET A O 1
ATOM 1975 N N . LYS A 1 255 ? 9.315 10.260 -11.942 1.00 89.19 255 LYS A N 1
ATOM 1976 C CA . LYS A 1 255 ? 8.126 11.034 -12.341 1.00 89.19 255 LYS A CA 1
ATOM 1977 C C . LYS A 1 255 ? 8.256 11.694 -13.720 1.00 89.19 255 LYS A C 1
ATOM 1979 O O . LYS A 1 255 ? 7.768 12.801 -13.939 1.00 89.19 255 LYS A O 1
ATOM 1984 N N . LYS A 1 256 ? 8.934 11.038 -14.663 1.00 92.94 256 LYS A N 1
ATOM 1985 C CA . LYS A 1 256 ? 9.069 11.495 -16.056 1.00 92.94 256 LYS A CA 1
ATOM 1986 C C . LYS A 1 256 ? 7.982 10.876 -16.925 1.00 92.94 256 LYS A C 1
ATOM 1988 O O . LYS A 1 256 ? 8.262 10.081 -17.816 1.00 92.94 256 LYS A O 1
ATOM 1993 N N . MET A 1 257 ? 6.733 11.246 -16.634 1.00 86.12 257 MET A N 1
ATOM 1994 C CA . MET A 1 257 ? 5.545 10.579 -17.181 1.00 86.12 257 MET A CA 1
ATOM 1995 C C . MET A 1 257 ? 5.412 10.752 -18.698 1.00 86.12 257 MET A C 1
ATOM 1997 O O . MET A 1 257 ? 5.119 9.781 -19.382 1.00 86.12 257 MET A O 1
ATOM 2001 N N . GLU A 1 258 ? 5.702 11.936 -19.246 1.00 89.38 258 GLU A N 1
ATOM 2002 C CA . GLU A 1 258 ? 5.669 12.172 -20.702 1.00 89.38 258 GLU A CA 1
ATOM 2003 C C . GLU A 1 258 ? 6.679 11.298 -21.457 1.00 89.38 258 GLU A C 1
ATOM 2005 O O . GLU A 1 258 ? 6.350 10.685 -22.469 1.00 89.38 258 GLU A O 1
ATOM 2010 N N . ARG A 1 259 ? 7.904 11.176 -20.929 1.00 91.19 259 ARG A N 1
ATOM 2011 C CA . ARG A 1 259 ? 8.940 10.306 -21.506 1.00 91.19 259 ARG A CA 1
ATOM 2012 C C . ARG A 1 259 ? 8.566 8.833 -21.386 1.00 91.19 259 ARG A C 1
ATOM 2014 O O . ARG A 1 259 ? 8.759 8.082 -22.333 1.00 91.19 259 ARG A O 1
ATOM 2021 N N . MET A 1 260 ? 8.004 8.436 -20.244 1.00 91.81 260 MET A N 1
ATOM 2022 C CA . MET A 1 260 ? 7.502 7.080 -20.035 1.00 91.81 260 MET A CA 1
ATOM 2023 C C . MET A 1 260 ? 6.387 6.739 -21.033 1.00 91.81 260 MET A C 1
ATOM 2025 O O . MET A 1 260 ? 6.399 5.645 -21.576 1.00 91.81 260 MET A O 1
ATOM 2029 N N . ARG A 1 261 ? 5.468 7.671 -21.324 1.00 86.94 261 ARG A N 1
ATOM 2030 C CA . ARG A 1 261 ? 4.415 7.488 -22.341 1.00 86.94 261 ARG A CA 1
ATOM 2031 C C . ARG A 1 261 ? 4.989 7.316 -23.737 1.00 86.94 261 ARG A C 1
ATOM 2033 O O . ARG A 1 261 ? 4.699 6.319 -24.373 1.00 86.94 261 ARG A O 1
ATOM 2040 N N . SER A 1 262 ? 5.882 8.215 -24.148 1.00 90.31 262 SER A N 1
ATOM 2041 C CA . SER A 1 262 ? 6.545 8.104 -25.451 1.00 90.31 262 SER A CA 1
ATOM 2042 C C . SER A 1 262 ? 7.272 6.764 -25.618 1.00 90.31 262 SER A C 1
ATOM 2044 O O . SER A 1 262 ? 7.270 6.210 -26.712 1.00 90.31 262 SER A O 1
ATOM 2046 N N . LEU A 1 263 ? 7.862 6.226 -24.543 1.00 91.94 263 LEU A N 1
ATOM 2047 C CA . LEU A 1 263 ? 8.475 4.899 -24.558 1.00 91.94 263 LEU A CA 1
ATOM 2048 C C . LEU A 1 263 ? 7.432 3.782 -24.710 1.00 91.94 263 LEU A C 1
ATOM 2050 O O . LEU A 1 263 ? 7.654 2.852 -25.478 1.00 91.94 263 LEU A O 1
ATOM 2054 N N . LEU A 1 264 ? 6.299 3.877 -24.008 1.00 88.50 264 LEU A N 1
ATOM 2055 C CA . LEU A 1 264 ? 5.196 2.919 -24.132 1.00 88.50 264 LEU A CA 1
ATOM 2056 C C . LEU A 1 264 ? 4.587 2.927 -25.538 1.00 88.50 264 LEU A C 1
ATOM 2058 O O . LEU A 1 264 ? 4.283 1.857 -26.050 1.00 88.50 264 LEU A O 1
ATOM 2062 N N . ASP A 1 265 ? 4.475 4.088 -26.186 1.00 87.25 265 ASP A N 1
ATOM 2063 C CA . ASP A 1 265 ? 3.999 4.190 -27.571 1.00 87.25 265 ASP A CA 1
ATOM 2064 C C . ASP A 1 265 ? 4.930 3.436 -28.536 1.00 87.25 265 ASP A C 1
ATOM 2066 O O . ASP A 1 265 ? 4.468 2.720 -29.424 1.00 87.25 265 ASP A O 1
ATOM 2070 N N . THR A 1 266 ? 6.250 3.536 -28.329 1.00 88.12 266 THR A N 1
ATOM 2071 C CA . THR A 1 266 ? 7.240 2.756 -29.090 1.00 88.12 266 THR A CA 1
ATOM 2072 C C . THR A 1 266 ? 7.121 1.261 -28.799 1.00 88.12 266 THR A C 1
ATOM 2074 O O . THR A 1 266 ? 7.035 0.463 -29.726 1.00 88.12 266 THR A O 1
ATOM 2077 N N . MET A 1 267 ? 7.040 0.871 -27.522 1.00 89.19 267 MET A N 1
ATOM 2078 C CA . MET A 1 267 ? 6.848 -0.533 -27.138 1.00 89.19 267 MET A CA 1
ATOM 2079 C C . MET A 1 267 ? 5.562 -1.118 -27.726 1.00 89.19 267 MET A C 1
ATOM 2081 O O . MET A 1 267 ? 5.530 -2.293 -28.074 1.00 89.19 267 MET A O 1
ATOM 2085 N N . HIS A 1 268 ? 4.503 -0.317 -27.824 1.00 83.88 268 HIS A N 1
ATOM 2086 C CA . HIS A 1 268 ? 3.244 -0.722 -28.431 1.00 83.88 268 HIS A CA 1
ATOM 2087 C C . HIS A 1 268 ? 3.405 -0.998 -29.928 1.00 83.88 268 HIS A C 1
ATOM 2089 O O . HIS A 1 268 ? 2.998 -2.063 -30.388 1.00 83.88 268 HIS A O 1
ATOM 2095 N N . ALA A 1 269 ? 4.025 -0.068 -30.663 1.00 83.75 269 ALA A N 1
ATOM 2096 C CA . ALA A 1 269 ? 4.272 -0.218 -32.096 1.00 83.75 269 ALA A CA 1
ATOM 2097 C C . ALA A 1 269 ? 5.099 -1.475 -32.418 1.00 83.75 269 ALA A C 1
ATOM 2099 O O . ALA A 1 269 ? 4.851 -2.132 -33.425 1.00 83.75 269 ALA A O 1
ATOM 2100 N N . ASP A 1 270 ? 6.023 -1.837 -31.526 1.00 85.12 270 ASP A N 1
ATOM 2101 C CA . ASP A 1 270 ? 6.887 -3.009 -31.670 1.00 85.12 270 ASP A CA 1
ATOM 2102 C C . ASP A 1 270 ? 6.317 -4.289 -31.017 1.00 85.12 270 ASP A C 1
ATOM 2104 O O . ASP A 1 270 ? 7.000 -5.312 -30.972 1.00 85.12 270 ASP A O 1
ATOM 2108 N N . HIS A 1 271 ? 5.078 -4.262 -30.508 1.00 84.25 271 HIS A N 1
ATOM 2109 C CA . HIS A 1 271 ? 4.423 -5.382 -29.811 1.00 84.25 271 HIS A CA 1
ATOM 2110 C C . HIS A 1 271 ? 5.198 -5.932 -28.592 1.00 84.25 271 HIS A C 1
ATOM 2112 O O . HIS A 1 271 ? 5.163 -7.124 -28.295 1.00 84.25 271 HIS A O 1
ATOM 2118 N N . LEU A 1 272 ? 5.878 -5.055 -27.849 1.00 85.38 272 LEU A N 1
ATOM 2119 C CA . LEU A 1 272 ? 6.717 -5.397 -26.690 1.00 85.38 272 LEU A CA 1
ATOM 2120 C C . LEU A 1 272 ? 5.999 -5.241 -25.338 1.00 85.38 272 LEU A C 1
ATOM 2122 O O . LEU A 1 272 ? 6.589 -5.506 -24.290 1.00 85.38 272 LEU A O 1
ATOM 2126 N N . ILE A 1 273 ? 4.746 -4.772 -25.325 1.00 83.00 273 ILE A N 1
ATOM 2127 C CA . ILE A 1 273 ? 3.994 -4.552 -24.082 1.00 83.00 273 ILE A CA 1
ATOM 2128 C C . ILE A 1 273 ? 3.524 -5.887 -23.501 1.00 83.00 273 ILE A C 1
ATOM 2130 O O . ILE A 1 273 ? 2.718 -6.599 -24.099 1.00 83.00 273 ILE A O 1
ATOM 2134 N N . SER A 1 274 ? 3.983 -6.174 -22.283 1.00 80.06 274 SER A N 1
ATOM 2135 C CA . SER A 1 274 ? 3.606 -7.356 -21.508 1.00 80.06 274 SER A CA 1
ATOM 2136 C C . SER A 1 274 ? 2.728 -6.999 -20.302 1.00 80.06 274 SER A C 1
ATOM 2138 O O . SER A 1 274 ? 2.615 -5.838 -19.892 1.00 80.06 274 SER A O 1
ATOM 2140 N N . LEU A 1 275 ? 2.164 -8.017 -19.647 1.00 74.38 275 LEU A N 1
ATOM 2141 C CA . LEU A 1 275 ? 1.457 -7.846 -18.373 1.00 74.38 275 LEU A CA 1
ATOM 2142 C C . LEU A 1 275 ? 2.372 -7.266 -17.272 1.00 74.38 275 LEU A C 1
ATOM 2144 O O . LEU A 1 275 ? 1.934 -6.481 -16.423 1.00 74.38 275 LEU A O 1
ATOM 2148 N N . ASN A 1 276 ? 3.666 -7.600 -17.310 1.00 76.94 276 ASN A N 1
ATOM 2149 C CA . ASN A 1 276 ? 4.675 -7.039 -16.411 1.00 76.94 276 ASN A CA 1
ATOM 2150 C C . ASN A 1 276 ? 4.850 -5.529 -16.644 1.00 76.94 276 ASN A C 1
ATOM 2152 O O . ASN A 1 276 ? 4.871 -4.749 -15.685 1.00 76.94 276 ASN A O 1
ATOM 2156 N N . THR A 1 277 ? 4.877 -5.108 -17.913 1.00 82.12 277 THR A N 1
ATOM 2157 C CA . THR A 1 277 ? 4.894 -3.696 -18.316 1.00 82.12 277 THR A CA 1
ATOM 2158 C C . THR A 1 277 ? 3.687 -2.965 -17.736 1.00 82.12 277 THR A C 1
ATOM 2160 O O . THR A 1 277 ? 3.849 -1.961 -17.040 1.00 82.12 277 THR A O 1
ATOM 2163 N N . MET A 1 278 ? 2.478 -3.507 -17.926 1.00 79.69 278 MET A N 1
ATOM 2164 C CA . MET A 1 278 ? 1.239 -2.914 -17.401 1.00 79.69 278 MET A CA 1
ATOM 2165 C C . MET A 1 278 ? 1.287 -2.743 -15.880 1.00 79.69 278 MET A C 1
ATOM 2167 O O . MET A 1 278 ? 1.011 -1.659 -15.361 1.00 79.69 278 MET A O 1
ATOM 2171 N N . THR A 1 279 ? 1.715 -3.781 -15.160 1.00 78.56 279 THR A N 1
ATOM 2172 C CA . THR A 1 279 ? 1.824 -3.761 -13.693 1.00 78.56 279 THR A CA 1
ATOM 2173 C C . THR A 1 279 ? 2.783 -2.664 -13.220 1.00 78.56 279 THR A C 1
ATOM 2175 O O . THR A 1 279 ? 2.475 -1.905 -12.292 1.00 78.56 279 THR A O 1
ATOM 2178 N N . LYS A 1 280 ? 3.941 -2.520 -13.881 1.00 83.50 280 LYS A N 1
ATOM 2179 C CA . LYS A 1 280 ? 4.912 -1.456 -13.585 1.00 83.50 280 LYS A CA 1
ATOM 2180 C C . LYS A 1 280 ? 4.313 -0.079 -13.842 1.00 83.50 280 LYS A C 1
ATOM 2182 O O . LYS A 1 280 ? 4.397 0.780 -12.965 1.00 83.50 280 LYS A O 1
ATOM 2187 N N . VAL A 1 281 ? 3.671 0.119 -14.988 1.00 83.38 281 VAL A N 1
ATOM 2188 C CA . VAL A 1 281 ? 3.057 1.394 -15.374 1.00 83.38 281 VAL A CA 1
ATOM 2189 C C . VAL A 1 281 ? 1.976 1.816 -14.376 1.00 83.38 281 VAL A C 1
ATOM 2191 O O . VAL A 1 281 ? 2.051 2.919 -13.8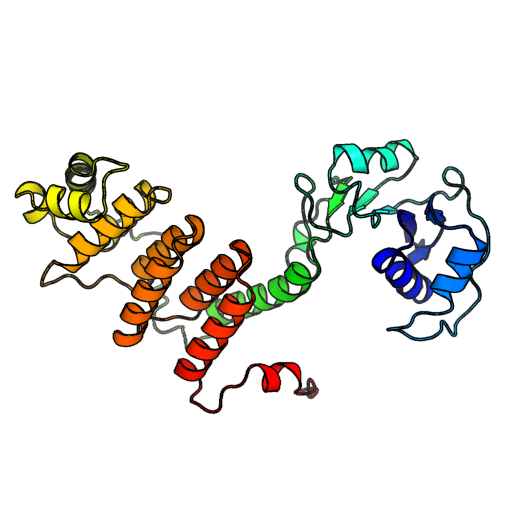28 1.00 83.38 281 VAL A O 1
ATOM 2194 N N . MET A 1 282 ? 1.035 0.924 -14.047 1.00 78.44 282 MET A N 1
ATOM 2195 C CA . MET A 1 282 ? -0.029 1.194 -13.069 1.00 78.44 282 MET A CA 1
ATOM 2196 C C . MET A 1 282 ? 0.542 1.598 -11.709 1.00 78.44 282 MET A C 1
ATOM 2198 O O . MET A 1 282 ? 0.143 2.613 -11.131 1.00 78.44 282 MET A O 1
ATOM 2202 N N . ARG A 1 283 ? 1.534 0.844 -11.217 1.00 83.00 283 ARG A N 1
ATOM 2203 C CA . ARG A 1 283 ? 2.223 1.137 -9.955 1.00 83.00 283 ARG A CA 1
ATOM 2204 C C . ARG A 1 283 ? 2.858 2.530 -9.963 1.00 83.00 283 ARG A C 1
ATOM 2206 O O . ARG A 1 283 ? 2.822 3.225 -8.945 1.00 83.00 283 ARG A O 1
ATOM 2213 N N . ARG A 1 284 ? 3.449 2.954 -11.086 1.00 85.25 284 ARG A N 1
ATOM 2214 C CA . ARG A 1 284 ? 4.125 4.256 -11.202 1.00 85.25 284 ARG A CA 1
ATOM 2215 C C . ARG A 1 284 ? 3.146 5.424 -11.300 1.00 85.25 284 ARG A C 1
ATOM 2217 O O . ARG A 1 284 ? 3.335 6.397 -10.571 1.00 85.25 284 ARG A O 1
ATOM 2224 N N . PHE A 1 285 ? 2.066 5.312 -12.074 1.00 77.06 285 PHE A N 1
ATOM 2225 C CA . PHE A 1 285 ? 1.018 6.343 -12.098 1.00 77.06 285 PHE A CA 1
ATOM 2226 C C . PHE A 1 285 ? 0.305 6.486 -10.744 1.00 77.06 285 PHE A C 1
ATOM 2228 O O . PHE A 1 285 ? 0.096 7.608 -10.273 1.00 77.06 285 PHE A O 1
ATOM 2235 N N . ALA A 1 286 ? 0.012 5.373 -10.061 1.00 73.12 286 ALA A N 1
ATOM 2236 C CA . ALA A 1 286 ? -0.552 5.404 -8.711 1.00 73.12 286 ALA A CA 1
ATOM 2237 C C . ALA A 1 286 ? 0.385 6.119 -7.719 1.00 73.12 286 ALA A C 1
ATOM 2239 O O . ALA A 1 286 ? -0.048 7.003 -6.977 1.00 73.12 286 ALA A O 1
ATOM 2240 N N . GLY A 1 287 ? 1.686 5.804 -7.755 1.00 72.56 287 GLY A N 1
ATOM 2241 C CA . GLY A 1 287 ? 2.703 6.465 -6.929 1.00 72.56 287 GLY A CA 1
ATOM 2242 C C . GLY A 1 287 ? 2.872 7.964 -7.222 1.00 72.56 287 GLY A C 1
ATOM 2243 O O . GLY A 1 287 ? 3.186 8.738 -6.316 1.00 72.56 287 GLY A O 1
ATOM 2244 N N . ALA A 1 288 ? 2.615 8.399 -8.458 1.00 76.00 288 ALA A N 1
ATOM 2245 C CA . ALA A 1 288 ? 2.627 9.808 -8.853 1.00 76.00 288 ALA A CA 1
ATOM 2246 C C . ALA A 1 288 ? 1.355 10.581 -8.444 1.00 76.00 288 ALA A C 1
ATOM 2248 O O . ALA A 1 288 ? 1.312 11.796 -8.611 1.00 76.00 288 ALA A O 1
ATOM 2249 N N . ARG A 1 289 ? 0.350 9.908 -7.856 1.00 76.81 289 ARG A N 1
ATOM 2250 C CA . ARG A 1 289 ? -1.006 10.433 -7.583 1.00 76.81 289 ARG A CA 1
ATOM 2251 C C . ARG A 1 289 ? -1.808 10.784 -8.843 1.00 76.81 289 ARG A C 1
ATOM 2253 O O . ARG A 1 289 ? -2.848 11.432 -8.748 1.00 76.81 289 ARG A O 1
ATOM 2260 N N . GLU A 1 290 ? -1.394 10.284 -10.000 1.00 75.81 290 GLU A N 1
ATOM 2261 C CA . GLU A 1 290 ? -2.089 10.440 -11.279 1.00 75.81 290 GLU A CA 1
ATOM 2262 C C . GLU A 1 290 ? -3.034 9.254 -11.530 1.00 75.81 290 GLU A C 1
ATOM 2264 O O . GLU A 1 290 ? -2.999 8.599 -12.567 1.00 75.81 290 GLU A O 1
ATOM 2269 N N . TRP A 1 291 ? -3.886 8.933 -10.554 1.00 72.25 291 TRP A N 1
ATOM 2270 C CA . TRP A 1 291 ? -4.736 7.735 -10.605 1.00 72.25 291 TRP A CA 1
ATOM 2271 C C . TRP A 1 291 ? -5.718 7.737 -11.785 1.00 72.25 291 TRP A C 1
ATOM 2273 O O . TRP A 1 291 ? -6.002 6.680 -12.337 1.00 72.25 291 TRP A O 1
ATOM 2283 N N . LYS A 1 292 ? -6.207 8.912 -12.206 1.00 74.81 292 LYS A N 1
ATOM 2284 C CA . LYS A 1 292 ? -7.070 9.042 -13.393 1.00 74.81 292 LYS A CA 1
ATOM 2285 C C . LYS A 1 292 ? -6.342 8.606 -14.660 1.00 74.81 292 LYS A C 1
ATOM 2287 O O . LYS A 1 292 ? -6.912 7.904 -15.485 1.00 74.81 292 LYS A O 1
ATOM 2292 N N . GLU A 1 293 ? -5.074 8.987 -14.771 1.00 68.88 293 GLU A N 1
ATOM 2293 C CA . GLU A 1 293 ? -4.233 8.603 -15.897 1.00 68.88 293 GLU A CA 1
ATOM 2294 C C . GLU A 1 293 ? -3.821 7.134 -15.802 1.00 68.88 293 GLU A C 1
ATOM 2296 O O . GLU A 1 293 ? -3.790 6.466 -16.823 1.00 68.88 293 GLU A O 1
ATOM 2301 N N . ALA A 1 294 ? -3.607 6.591 -14.596 1.00 67.19 294 ALA A N 1
ATOM 2302 C CA . ALA A 1 294 ? -3.397 5.152 -14.408 1.00 67.19 294 ALA A CA 1
ATOM 2303 C C . ALA A 1 294 ? -4.565 4.331 -14.978 1.00 67.19 294 ALA A C 1
ATOM 2305 O O . ALA A 1 294 ? -4.342 3.348 -15.677 1.00 67.19 294 ALA A O 1
ATOM 2306 N N . VAL A 1 295 ? -5.801 4.754 -14.685 1.00 70.38 295 VAL A N 1
ATOM 2307 C CA . VAL A 1 295 ? -7.023 4.106 -15.183 1.00 70.38 295 VAL A CA 1
ATOM 2308 C C . VAL A 1 295 ? -7.157 4.290 -16.692 1.00 70.38 295 VAL A C 1
ATOM 2310 O O . VAL A 1 295 ? -7.398 3.311 -17.384 1.00 70.38 295 VAL A O 1
ATOM 2313 N N . ARG A 1 296 ? -6.932 5.503 -17.216 1.00 76.56 296 ARG A N 1
ATOM 2314 C CA . ARG A 1 296 ? -6.979 5.764 -18.663 1.00 76.56 296 ARG A CA 1
ATOM 2315 C C . ARG A 1 296 ? -5.966 4.913 -19.431 1.00 76.56 296 ARG A C 1
ATOM 2317 O O . ARG A 1 296 ? -6.345 4.264 -20.394 1.00 76.56 296 ARG A O 1
ATOM 2324 N N . VAL A 1 297 ? -4.707 4.891 -18.994 1.00 70.44 297 VAL A N 1
ATOM 2325 C CA . VAL A 1 297 ? -3.646 4.095 -19.631 1.00 70.44 297 VAL A CA 1
ATOM 2326 C C . VAL A 1 297 ? -3.974 2.606 -19.542 1.00 70.44 297 VAL A C 1
ATOM 2328 O O . VAL A 1 297 ? -3.754 1.875 -20.497 1.00 70.44 297 VAL A O 1
ATOM 2331 N N . PHE A 1 298 ? -4.545 2.145 -18.428 1.00 72.38 298 PHE A N 1
ATOM 2332 C CA . PHE A 1 298 ? -5.002 0.763 -18.307 1.00 72.38 298 PHE A CA 1
ATOM 2333 C C . PHE A 1 298 ? -6.165 0.439 -19.256 1.00 72.38 298 PHE A C 1
ATOM 2335 O O . PHE A 1 298 ? -6.143 -0.611 -19.886 1.00 72.38 298 PHE A O 1
ATOM 2342 N N . ASP A 1 299 ? -7.144 1.334 -19.404 1.00 71.75 299 ASP A N 1
ATOM 2343 C CA . ASP A 1 299 ? -8.238 1.197 -20.373 1.00 71.75 299 ASP A CA 1
ATOM 2344 C C . ASP A 1 299 ? -7.719 1.181 -21.820 1.00 71.75 299 ASP A C 1
ATOM 2346 O O . ASP A 1 299 ? -8.158 0.365 -22.626 1.00 71.75 299 ASP A O 1
ATOM 2350 N N . GLU A 1 300 ? -6.789 2.075 -22.163 1.00 73.06 300 GLU A N 1
ATOM 2351 C CA . GLU A 1 300 ? -6.180 2.163 -23.496 1.00 73.06 300 GLU A CA 1
ATOM 2352 C C . GLU A 1 300 ? -5.369 0.904 -23.821 1.00 73.06 300 GLU A C 1
ATOM 2354 O O . GLU A 1 300 ? -5.607 0.267 -24.846 1.00 73.06 300 GLU A O 1
ATOM 2359 N N . LEU A 1 301 ? -4.488 0.481 -22.911 1.00 67.94 301 LEU A N 1
ATOM 2360 C CA . LEU A 1 301 ? -3.716 -0.756 -23.055 1.00 67.94 301 LEU A CA 1
ATOM 2361 C C . LEU A 1 301 ? -4.612 -2.003 -23.035 1.00 67.94 301 LEU A C 1
ATOM 2363 O O . LEU A 1 301 ? -4.346 -2.967 -23.748 1.00 67.94 301 LEU A O 1
ATOM 2367 N N . GLY A 1 302 ? -5.699 -1.983 -22.264 1.00 63.94 302 GLY A N 1
ATOM 2368 C CA . GLY A 1 302 ? -6.688 -3.056 -22.223 1.00 63.94 302 GLY A CA 1
ATOM 2369 C C . GLY A 1 302 ? -7.457 -3.199 -23.537 1.00 63.94 302 GLY A C 1
ATOM 2370 O O . GLY A 1 302 ? -7.622 -4.314 -24.021 1.00 63.94 302 GLY A O 1
ATOM 2371 N N . LYS A 1 303 ? -7.852 -2.092 -24.176 1.00 67.81 303 LYS A N 1
ATOM 2372 C CA . LYS A 1 303 ? -8.465 -2.108 -25.520 1.00 67.81 303 LYS A CA 1
ATOM 2373 C C . LYS A 1 303 ? -7.522 -2.636 -26.591 1.00 67.81 303 LYS A C 1
ATOM 2375 O O . LYS A 1 303 ? -7.957 -3.320 -27.510 1.00 67.81 303 LYS A O 1
ATOM 2380 N N . ILE A 1 304 ? -6.233 -2.343 -26.457 1.00 60.62 304 ILE A N 1
ATOM 2381 C CA . ILE A 1 304 ? -5.193 -2.846 -27.356 1.00 60.62 304 ILE A CA 1
ATOM 2382 C C . ILE A 1 304 ? -5.065 -4.376 -27.254 1.00 60.62 304 ILE A C 1
ATOM 2384 O O . ILE A 1 304 ? -4.905 -5.046 -28.270 1.00 60.62 304 ILE A O 1
ATOM 2388 N N . TRP A 1 305 ? -5.159 -4.940 -26.047 1.00 54.12 305 TRP A N 1
ATOM 2389 C CA . TRP A 1 305 ? -4.965 -6.377 -25.807 1.00 54.12 305 TRP A CA 1
ATOM 2390 C C . TRP A 1 305 ? -6.237 -7.221 -25.971 1.00 54.12 305 TRP A C 1
ATOM 2392 O O . TRP A 1 305 ? -6.170 -8.371 -26.397 1.00 54.12 305 TRP A O 1
ATOM 2402 N N . PHE A 1 306 ? -7.397 -6.660 -25.627 1.00 51.44 306 PHE A N 1
ATOM 2403 C CA . PHE A 1 306 ? -8.679 -7.371 -25.586 1.00 51.44 306 PHE A CA 1
ATOM 2404 C C . PHE A 1 306 ? -9.684 -6.895 -26.652 1.00 51.44 306 PHE A C 1
ATOM 2406 O O . PHE A 1 306 ? -10.804 -7.400 -26.694 1.00 51.44 306 PHE A O 1
ATOM 2413 N N . GLY A 1 307 ? -9.293 -5.957 -27.523 1.00 53.06 307 GLY A N 1
ATOM 2414 C CA . GLY A 1 307 ? -10.139 -5.380 -28.573 1.00 53.06 307 GLY A CA 1
ATOM 2415 C C . GLY A 1 307 ? -10.975 -4.178 -28.110 1.00 53.06 307 GLY A C 1
ATOM 2416 O O . GLY A 1 307 ? -11.110 -3.902 -26.916 1.00 53.06 307 GLY A O 1
ATOM 2417 N N . GLU A 1 308 ? -11.565 -3.446 -29.066 1.00 54.75 308 GLU A N 1
ATOM 2418 C CA . GLU A 1 308 ? -12.306 -2.193 -28.808 1.00 54.75 308 GLU A CA 1
ATOM 2419 C C . GLU A 1 308 ? -13.534 -2.345 -27.889 1.00 54.75 308 GLU A C 1
ATOM 2421 O O . GLU A 1 308 ? -14.008 -1.355 -27.325 1.00 54.75 308 GLU A O 1
ATOM 2426 N N . GLU A 1 309 ? -14.030 -3.569 -27.684 1.00 51.56 309 GLU A N 1
ATOM 2427 C CA . GLU A 1 309 ? -15.128 -3.864 -26.753 1.00 51.56 309 GLU A CA 1
ATOM 2428 C C . GLU A 1 309 ? -14.701 -3.836 -25.271 1.00 51.56 309 GLU A C 1
ATOM 2430 O O . GLU A 1 309 ? -15.553 -3.870 -24.381 1.00 51.56 309 GLU A O 1
ATOM 2435 N N . TYR A 1 310 ? -13.403 -3.714 -24.969 1.00 45.97 310 TYR A N 1
ATOM 2436 C CA . TYR A 1 310 ? -12.914 -3.652 -23.594 1.00 45.97 310 TYR A CA 1
ATOM 2437 C C . TYR A 1 310 ? -13.402 -2.391 -22.855 1.00 45.97 310 TYR A C 1
ATOM 2439 O O . TYR A 1 310 ? -13.048 -1.253 -23.189 1.00 45.97 310 TYR A O 1
ATOM 2447 N N . ARG A 1 311 ? -14.189 -2.596 -21.788 1.00 51.34 311 ARG A N 1
ATOM 2448 C CA . ARG A 1 311 ? -14.551 -1.569 -20.799 1.00 51.34 311 ARG A CA 1
ATOM 2449 C C . ARG A 1 311 ? -14.301 -2.078 -19.381 1.00 51.34 311 ARG A C 1
ATOM 2451 O O . ARG A 1 311 ? -14.948 -3.029 -18.946 1.00 51.34 311 ARG A O 1
ATOM 2458 N N . VAL A 1 312 ? -13.473 -1.372 -18.605 1.00 46.59 312 VAL A N 1
ATOM 2459 C CA . VAL A 1 312 ? -13.218 -1.683 -17.180 1.00 46.59 312 VAL A CA 1
ATOM 2460 C C . VAL A 1 312 ? -14.507 -1.791 -16.347 1.00 46.59 312 VAL A C 1
ATOM 2462 O O . VAL A 1 312 ? -14.590 -2.608 -15.429 1.00 46.59 312 VAL A O 1
ATOM 2465 N N . ASN A 1 313 ? -15.556 -1.042 -16.702 1.00 44.00 313 ASN A N 1
ATOM 2466 C CA . ASN A 1 313 ? -16.841 -1.085 -15.996 1.00 44.00 313 ASN A CA 1
ATOM 2467 C C . ASN A 1 313 ? -17.583 -2.431 -16.099 1.00 44.00 313 ASN A C 1
ATOM 2469 O O . ASN A 1 313 ? -18.397 -2.724 -15.223 1.00 44.00 313 ASN A O 1
ATOM 2473 N N . GLU A 1 314 ? -17.320 -3.268 -17.108 1.00 42.06 314 GLU A N 1
ATOM 2474 C CA . GLU A 1 314 ? -17.987 -4.575 -17.220 1.00 42.06 314 GLU A CA 1
ATOM 2475 C C . GLU A 1 314 ? -17.381 -5.637 -16.296 1.00 42.06 314 GLU A C 1
ATOM 2477 O O . GLU A 1 314 ? -18.098 -6.508 -15.807 1.00 42.06 314 GLU A O 1
ATOM 2482 N N . PHE A 1 315 ? -16.087 -5.549 -15.980 1.00 37.84 315 PHE A N 1
ATOM 2483 C CA . PHE A 1 315 ? -15.443 -6.485 -15.051 1.00 37.84 315 PHE A CA 1
ATOM 2484 C C . PHE A 1 315 ? -15.808 -6.213 -13.587 1.00 37.84 315 PHE A C 1
ATOM 2486 O O . PHE A 1 315 ? -15.902 -7.145 -12.795 1.00 37.84 315 PHE A O 1
ATOM 2493 N N . ILE A 1 316 ? -16.064 -4.950 -13.230 1.00 39.91 316 ILE A N 1
ATOM 2494 C CA . ILE A 1 316 ? -16.446 -4.554 -11.863 1.00 39.91 316 ILE A CA 1
ATOM 2495 C C . ILE A 1 316 ? -17.922 -4.892 -11.570 1.00 39.91 316 ILE A C 1
ATOM 2497 O O . ILE A 1 316 ? -18.303 -5.043 -10.411 1.00 39.91 316 ILE A O 1
ATOM 2501 N N . THR A 1 317 ? -18.759 -5.029 -12.605 1.00 34.66 317 THR A N 1
ATOM 2502 C CA . THR A 1 317 ? -20.216 -5.211 -12.463 1.00 34.66 317 THR A CA 1
ATOM 2503 C C . THR A 1 317 ? -20.720 -6.620 -12.768 1.00 34.66 317 THR A C 1
ATOM 2505 O O . THR A 1 317 ? -21.882 -6.910 -12.473 1.00 34.66 317 THR A O 1
ATOM 2508 N N . ARG A 1 318 ? -19.889 -7.530 -13.296 1.00 30.31 318 ARG A N 1
ATOM 2509 C CA . ARG A 1 318 ? -20.290 -8.936 -13.433 1.00 30.31 318 ARG A CA 1
ATOM 2510 C C . ARG A 1 318 ? -20.373 -9.585 -12.044 1.00 30.31 318 ARG A C 1
ATOM 2512 O O . ARG A 1 318 ? -19.374 -9.600 -11.325 1.00 30.31 318 ARG A O 1
ATOM 2519 N N . PRO A 1 319 ? -21.532 -10.149 -11.651 1.00 30.69 319 PRO A N 1
ATOM 2520 C CA . PRO A 1 319 ? -21.613 -10.973 -10.456 1.00 30.69 319 PRO A CA 1
ATOM 2521 C C . PRO A 1 319 ? -20.586 -12.097 -10.577 1.00 30.69 319 PRO A C 1
ATOM 2523 O O . PRO A 1 319 ? -20.481 -12.719 -11.636 1.00 30.69 319 PRO A O 1
ATOM 2526 N N . PHE A 1 320 ? -19.851 -12.371 -9.499 1.00 34.53 320 PHE A N 1
ATOM 2527 C CA . PHE A 1 320 ? -19.099 -13.612 -9.347 1.00 34.53 320 PHE A CA 1
ATOM 2528 C C . PHE A 1 320 ? -20.104 -14.767 -9.469 1.00 34.53 320 PHE A C 1
ATOM 2530 O O . PHE A 1 320 ? -20.768 -15.144 -8.504 1.00 34.53 320 PHE A O 1
ATOM 2537 N N . VAL A 1 321 ? -20.293 -15.279 -10.685 1.00 35.53 321 VAL A N 1
ATOM 2538 C CA . VAL A 1 321 ? -21.060 -16.496 -10.911 1.00 35.53 321 VAL A CA 1
ATOM 2539 C C . VAL A 1 321 ? -20.262 -17.597 -10.234 1.00 35.53 321 VAL A C 1
ATOM 2541 O O . VAL A 1 321 ? -19.143 -17.903 -10.648 1.00 35.53 321 VAL A O 1
ATOM 2544 N N . GLN A 1 322 ? -20.831 -18.137 -9.157 1.00 37.81 322 GLN A N 1
ATOM 2545 C CA . GLN A 1 322 ? -20.354 -19.336 -8.486 1.00 37.81 322 GLN A CA 1
ATOM 2546 C C . GLN A 1 322 ? -20.061 -20.400 -9.548 1.00 37.81 322 GLN A C 1
ATOM 2548 O O . GLN A 1 322 ? -20.979 -20.920 -10.187 1.00 37.81 322 GLN A O 1
ATOM 2553 N N . ARG A 1 323 ? -18.780 -20.710 -9.763 1.00 32.88 323 ARG A N 1
ATOM 2554 C CA . ARG A 1 323 ? -18.418 -21.966 -10.413 1.00 32.88 323 ARG A CA 1
ATOM 2555 C C . ARG A 1 323 ? -18.680 -23.068 -9.388 1.00 32.88 323 ARG A C 1
ATOM 2557 O O . ARG A 1 323 ? -18.192 -22.981 -8.264 1.00 32.88 323 ARG A O 1
ATOM 2564 N N . LYS A 1 324 ? -19.551 -23.997 -9.784 1.00 34.06 324 LYS A N 1
ATOM 2565 C CA . LYS A 1 324 ? -19.829 -25.258 -9.092 1.00 34.06 324 LYS A CA 1
ATOM 2566 C C . LYS A 1 324 ? -18.567 -26.095 -8.947 1.00 34.06 324 LYS A C 1
ATOM 2568 O O . LYS A 1 324 ? -17.712 -25.990 -9.855 1.00 34.06 324 LYS A O 1
#

Organism: NCBI:txid62892

Solvent-accessible surface area (backbone atoms only — not comparable to full-atom values): 18698 Å² total; per-residue (Å²): 130,86,54,47,31,30,26,33,36,22,69,45,76,63,28,43,51,51,49,59,53,34,77,74,40,86,61,38,37,80,41,37,76,40,46,99,90,51,54,71,69,55,48,52,49,57,54,39,52,32,96,85,79,43,65,62,83,71,85,81,84,82,81,87,51,58,81,80,78,43,73,31,43,32,31,40,41,38,66,82,76,52,44,37,53,77,58,42,45,55,45,46,77,53,66,26,67,31,38,38,21,69,35,64,36,91,74,28,60,67,39,32,83,81,59,50,53,88,73,64,59,89,85,62,45,54,34,12,54,28,39,75,69,53,58,60,46,44,40,54,52,50,53,52,51,49,50,73,73,67,43,74,90,70,51,87,75,73,69,93,57,88,90,68,78,93,78,76,75,61,48,74,64,53,49,50,56,51,54,76,42,51,66,83,89,50,55,37,67,55,32,35,54,44,53,73,33,75,72,48,69,70,44,82,86,44,66,66,42,53,48,53,50,37,62,75,26,55,90,36,53,36,51,27,50,13,54,49,51,54,52,56,71,36,95,91,46,80,80,53,55,68,57,54,43,50,49,43,48,29,23,34,75,70,68,35,56,71,62,33,46,57,49,48,55,51,31,51,78,69,70,47,72,44,74,68,43,51,55,49,52,41,54,28,28,46,75,70,70,39,49,71,56,27,52,48,53,48,46,54,56,40,22,71,76,67,37,87,84,51,53,75,70,58,71,76,66,55,73,85,72,81,79,129

pLDDT: mean 78.73, std 18.85, range [30.06, 98.31]

Foldseek 3Di:
DAAQEEEEEDLPPVVLVVVVVQVVDPRHDDQYYDDPVADPVRSQVCSQQDPPPGGDDDDGDDDDDDQQRSQHQEYEYENVPQQEPVSQCVSVVSVHQAYEYAEHHPHAAEDAVLACCVVDDPVRRYHYPYYPVCNVVRNVVVVVVVCCVPDCVNVPDPDPDVVDDPPDDLDVVLLVLLVVQADAPDALVSSLVSCPDVSNVPRDDDLVSLVVQLVVCLQGLSNNNSSVVNQVVDPPDDHALVSLLSSLLSCLVVVVVVVSVVSVVVCLVVVSDDPSSLVSNLVSCVVVVVNVVNVVVCQVVQCSVVNVPDDPVVVVPDPPPDDD

Radius of gyration: 26.79 Å; Cα contacts (8 Å, |Δi|>4): 385; chains: 1; bounding box: 66×43×70 Å

Nearest PDB structures (foldseek):
  3e5r-assembly1_A  TM=9.655E-01  e=4.952E-17  Oryza sativa Japonica Group
  7xzg-assembly1_A  TM=9.495E-01  e=1.046E-15  Candida albicans SC5314
  6lgj-assembly1_C  TM=9.507E-01  e=1.976E-14  Mus musculus
  6lgm-assembly1_D  TM=9.515E-01  e=2.756E-14  Mus musculus
  6ade-assembly1_A  TM=9.501E-01  e=3.844E-14  Homo sapiens

Secondary structure (DSSP, 8-state):
---EEEEEE--SHHHHHHHHHHTT-SSEEEEEEE-TTS-HHHHHHHHHEETTTEE--SSPPPP---TTTS--SEEEE-SSS--SHHHHTHHHHTT-SEEEESS--SSS-B--TTTTGGG--TT-SEEE---HHHHHHHHHHHHHHHHHHH-GGG-TT--TTTT--------HHHHHHHHHH--TTS-HHHHHHHT-SHHHHTS---HHHHHHHHHHTTT-HHHHHHHHHHHHTSTT----HHHHHHHHHHHHHTT-HHHHHHHHHHHHHTT---HHHHHHHHHHHHHTT-HHHHHHHHHHHHHHHH-TT--HHHHHHS------